Protein AF-A0A7J5LA62-F1 (afdb_monomer)

Radius of gyration: 23.38 Å; Cα contacts (8 Å, |Δi|>4): 353; chains: 1; bounding box: 48×74×52 Å

Mean predicted aligned error: 12.07 Å

InterPro domains:
  IPR004919 GmrSD restriction endonucleases, N-terminal domain [PF03235] (15-241)

pLDDT: mean 87.16, std 13.66, range [30.28, 98.69]

Foldseek 3Di:
DPPLPQDKDKDFLLRDLVAEQEAEEPVDDALQLLDDDPVSVVVNLVVLVVLVVLLPDDPVDGDAAEPEEWEWAKDFDADPVDPPHTPHIYTHTLDCVNVSLLLLLLLLLLCLLLVHDCVVVVSSVSYAYDPPCLRRVVSVVSSVDRDDLPDQPLVVSCPDPSNDPCLVVRRNSSSSSSSNRVSSVSCVVPNNSNCSRPPPRNSYIYIYRHCVSSVHDCVVSVVVVCVVDDQDPQSVVVVVVLVVDDPPDPVSVVVVCCVPPVVLVVQQVVADPVSGSSVVVVVVVVVVVVVVD

Solvent-accessible surface area (backbone atoms only — not comparable to full-atom values): 16863 Å² total; per-residue (Å²): 134,80,79,82,70,75,71,61,46,83,30,36,72,61,62,40,30,67,65,29,34,37,3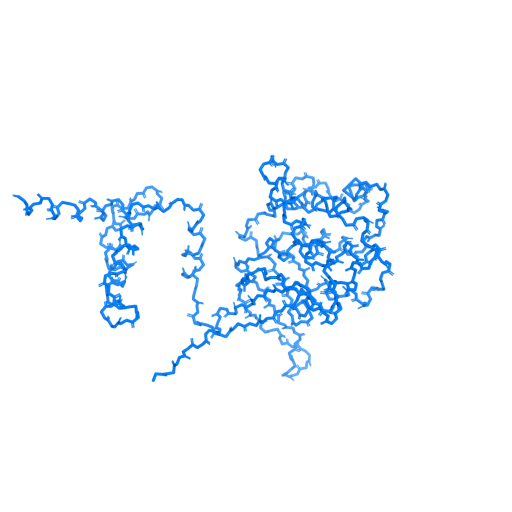2,44,52,66,94,55,78,64,45,58,68,22,40,84,51,71,68,36,44,54,52,40,53,52,51,56,48,52,53,51,56,37,53,69,43,54,91,92,72,61,64,61,45,72,69,52,63,31,34,23,47,73,44,85,42,63,42,93,85,44,89,94,37,79,68,49,34,39,30,40,49,79,42,46,59,66,59,53,50,52,48,49,54,51,51,51,50,25,35,63,76,63,67,54,57,68,80,83,54,47,48,58,74,29,55,47,41,45,87,40,67,65,57,28,51,47,52,56,52,52,72,72,56,83,80,64,87,90,55,62,46,41,60,58,51,65,72,35,94,81,53,56,78,71,51,81,73,34,62,35,51,52,10,50,34,47,39,52,37,52,47,46,73,73,44,69,87,50,80,63,45,42,56,44,73,69,42,90,64,68,26,49,34,33,33,40,35,48,26,78,87,58,75,52,57,72,65,57,58,54,65,58,64,51,67,82,49,82,77,49,75,43,57,52,50,50,56,61,54,57,71,75,50,63,84,88,34,75,66,42,53,53,53,49,45,38,62,72,43,59,50,39,59,71,37,50,91,68,34,48,97,86,70,45,34,49,69,57,51,48,51,52,54,48,51,63,58,66,74,72,118

Secondary structure (DSSP, 8-state):
--------EEE-HHHHHHH-EEEE-TTSPP--TT--SHHHHHHHHHHHHHHHHHHTS-TTS---EEEEEEEEEEEEEEPSSSTT-EEEEEEEEEE-HHHHHHHHHHHHHHHHHTT--HHHHGGGGGEEESS-HHHHHHHHHHHH----SSS-HHHHHHTSTT--GGGGG-HHHHHHHHHHHHHHHHHTT-TTHHHHHHSSS--EEEEEEETGGGT--HHHHHHHHGGGSPPPHHHHHHHHHHTTS-TT-HHHHHHHHIIIIIHHHHHGGG--TTS--HHHHHHHHHHHHHTT-

Organism: Bacteroides stercoris (NCBI:txid46506)

Sequence (293 aa):
METNNKQYEKHTFKSFLCKYHVVIPMVQRDYAQGRTSIEVNRVRNRFLTAIKNYLLQPDSNYEVMKMDFVYGETENIWSKTETNKLEKIIVTPLDGQQRLTTLFLLHWYAAKKSLIHKEDYAFLEHFTYDIRPSSRDFCVHLLAFAPSFSSSIKEQIIDQYWFMGDWHNDPTILSMLTMLDSINDKFSDVNNLWNLLTGTNERIVFFFLPLAENGLSDELYIKMNSRGKKLTPFEHFKAEFEDLYERDSEESMTINHKFDVEWADIFFSYRDNDNLTDKEFMRYFFYLNSATL

Nearest PDB structures (foldseek):
  6jiv-assembly1_C  TM=4.951E-01  e=2.540E-05  Streptomyces yokosukanensis
  6jiv-assembly1_B  TM=4.615E-01  e=2.676E-05  Streptomyces yokosukanensis
  7drs-assembly1_C  TM=4.490E-01  e=5.253E-05  Streptomyces yokosukanensis
  7drr-assembly1_C  TM=4.278E-01  e=1.825E-04  Streptomyces yokosukanensis

Structure (mmCIF, N/CA/C/O backbone):
data_AF-A0A7J5LA62-F1
#
_entry.id   AF-A0A7J5LA62-F1
#
loop_
_atom_site.group_PDB
_atom_site.id
_atom_site.type_symbol
_atom_site.label_atom_id
_atom_site.label_alt_id
_atom_site.label_comp_id
_atom_site.label_asym_id
_atom_site.label_entity_id
_atom_site.label_seq_id
_atom_site.pdbx_PDB_ins_code
_atom_site.Cartn_x
_atom_site.Cartn_y
_atom_site.Cartn_z
_atom_site.occupancy
_atom_site.B_iso_or_equiv
_atom_site.auth_seq_id
_atom_site.auth_comp_id
_atom_site.auth_asym_id
_atom_site.auth_atom_id
_atom_site.pdbx_PDB_model_num
ATOM 1 N N . MET A 1 1 ? -23.995 13.117 27.712 1.00 33.22 1 MET A N 1
ATOM 2 C CA . MET A 1 1 ? -22.883 13.372 26.778 1.00 33.22 1 MET A CA 1
ATOM 3 C C . MET A 1 1 ? -22.153 12.057 26.583 1.00 33.22 1 MET A C 1
ATOM 5 O O . MET A 1 1 ? -21.252 11.745 27.348 1.00 33.22 1 MET A O 1
ATOM 9 N N . GLU A 1 2 ? -22.613 11.236 25.642 1.00 30.28 2 GLU A N 1
ATOM 10 C CA . GLU A 1 2 ? -21.800 10.123 25.152 1.00 30.28 2 GLU A CA 1
ATOM 11 C C . GLU A 1 2 ? -20.782 10.737 24.196 1.00 30.28 2 GLU A C 1
ATOM 13 O O . GLU A 1 2 ? -21.138 11.296 23.162 1.00 30.28 2 GLU A O 1
ATOM 18 N N . THR A 1 3 ? -19.512 10.727 24.585 1.00 31.53 3 THR A N 1
ATOM 19 C CA . THR A 1 3 ? -18.411 10.995 23.666 1.00 31.53 3 THR A CA 1
ATOM 20 C C . THR A 1 3 ? -18.487 9.956 22.555 1.00 31.53 3 THR A C 1
ATOM 22 O O . THR A 1 3 ? -18.165 8.792 22.796 1.00 31.53 3 THR A O 1
ATOM 25 N N . ASN A 1 4 ? -18.920 10.364 21.358 1.00 40.06 4 ASN A N 1
ATOM 26 C CA . ASN A 1 4 ? -18.775 9.589 20.127 1.00 40.06 4 ASN A CA 1
ATOM 27 C C . ASN A 1 4 ? -17.273 9.417 19.852 1.00 40.06 4 ASN A C 1
ATOM 29 O O . ASN A 1 4 ? -16.658 10.171 19.097 1.00 40.06 4 ASN A O 1
ATOM 33 N N . ASN A 1 5 ? -16.649 8.456 20.532 1.00 49.47 5 ASN A N 1
ATOM 34 C CA . ASN A 1 5 ? -15.302 8.015 20.219 1.00 49.47 5 ASN A CA 1
ATOM 35 C C . ASN A 1 5 ? -15.360 7.443 18.807 1.00 49.47 5 ASN A C 1
ATOM 37 O O . ASN A 1 5 ? -15.904 6.359 18.614 1.00 49.47 5 ASN A O 1
ATOM 41 N N . LYS A 1 6 ? -14.814 8.176 17.828 1.00 55.38 6 LYS A N 1
ATOM 42 C CA . LYS A 1 6 ? -14.618 7.653 16.474 1.00 55.38 6 LYS A CA 1
ATOM 43 C C . LYS A 1 6 ? -13.970 6.278 16.579 1.00 55.38 6 LYS A C 1
ATOM 45 O O . LYS A 1 6 ? -12.868 6.155 17.122 1.00 55.38 6 LYS A O 1
ATOM 50 N N . GLN A 1 7 ? -14.670 5.258 16.106 1.00 75.38 7 GLN A N 1
ATOM 51 C CA . GLN A 1 7 ? -14.208 3.886 16.185 1.00 75.38 7 GLN A CA 1
ATOM 52 C C . GLN A 1 7 ? -13.229 3.678 15.030 1.00 75.38 7 GLN A C 1
ATOM 54 O O . GLN A 1 7 ? -13.614 3.668 13.861 1.00 75.38 7 GLN A O 1
ATOM 59 N N . TYR A 1 8 ? -11.940 3.618 15.362 1.00 85.00 8 TYR A N 1
ATOM 60 C CA . TYR A 1 8 ? -10.874 3.302 14.420 1.00 85.00 8 TYR A CA 1
ATOM 61 C C . TYR A 1 8 ? -10.201 1.990 14.810 1.00 85.00 8 TYR A C 1
ATOM 63 O O . TYR A 1 8 ? -10.051 1.665 15.989 1.00 85.00 8 TYR A O 1
ATOM 71 N N . GLU A 1 9 ? -9.752 1.248 13.806 1.00 92.94 9 GLU A N 1
ATOM 72 C CA . GLU A 1 9 ? -9.103 -0.044 13.980 1.00 92.94 9 GLU A CA 1
ATOM 73 C C . GLU A 1 9 ? -7.609 0.075 13.675 1.00 92.94 9 GLU A C 1
ATOM 75 O O . GLU A 1 9 ? -7.205 0.502 12.594 1.00 92.94 9 GLU A O 1
ATOM 80 N N . LYS A 1 10 ? -6.754 -0.296 14.632 1.00 95.31 10 LYS A N 1
ATOM 81 C CA . LYS A 1 10 ? -5.304 -0.350 14.414 1.00 95.31 10 LYS A CA 1
ATOM 82 C C . LYS A 1 10 ? -4.950 -1.629 13.653 1.00 95.31 10 LYS A C 1
ATOM 84 O O . LYS A 1 10 ? -5.263 -2.721 14.119 1.00 95.31 10 LYS A O 1
ATOM 89 N N . HIS A 1 11 ? -4.222 -1.499 12.547 1.00 97.44 11 HIS A N 1
ATOM 90 C CA . HIS A 1 11 ? -3.820 -2.631 11.719 1.00 97.44 11 HIS A CA 1
ATOM 91 C C . HIS A 1 11 ? -2.353 -2.585 11.291 1.00 97.44 11 HIS A C 1
ATOM 93 O O . HIS A 1 11 ? -1.814 -1.524 10.978 1.00 97.44 11 HIS A O 1
ATOM 99 N N . THR A 1 12 ? -1.733 -3.764 11.200 1.00 98.06 12 THR A N 1
ATOM 100 C CA . THR A 1 12 ? -0.609 -3.994 10.284 1.00 98.06 12 THR A CA 1
ATOM 101 C C . THR A 1 12 ? -1.167 -4.276 8.892 1.00 98.06 12 THR A C 1
ATOM 103 O O . THR A 1 12 ? -2.338 -4.617 8.735 1.00 98.06 12 THR A O 1
ATOM 106 N N . PHE A 1 13 ? -0.333 -4.198 7.857 1.00 98.12 13 PHE A N 1
ATOM 107 C CA . PHE A 1 13 ? -0.790 -4.523 6.505 1.00 98.12 13 PHE A CA 1
ATOM 108 C C . PHE A 1 13 ? -1.313 -5.964 6.390 1.00 98.12 13 PHE A C 1
ATOM 110 O O . PHE A 1 13 ? -2.378 -6.187 5.818 1.00 98.12 13 PHE A O 1
ATOM 117 N N . LYS A 1 14 ? -0.614 -6.928 7.008 1.00 98.06 14 LYS A N 1
ATOM 118 C CA . LYS A 1 14 ? -1.062 -8.324 7.071 1.00 98.06 14 LYS A CA 1
ATOM 119 C C . LYS A 1 14 ? -2.402 -8.452 7.790 1.00 98.06 14 LYS A C 1
ATOM 121 O O . LYS A 1 14 ? -3.314 -9.050 7.234 1.00 98.06 14 LYS A O 1
ATOM 126 N N . SER A 1 15 ? -2.549 -7.893 8.998 1.00 97.81 15 SER A N 1
ATOM 127 C CA . SER A 1 15 ? -3.808 -8.040 9.743 1.00 97.81 15 SER A CA 1
ATOM 128 C C . SER A 1 15 ? -4.980 -7.366 9.030 1.00 97.81 15 SER A C 1
ATOM 130 O O . SER A 1 15 ? -6.094 -7.881 9.082 1.00 97.81 15 SER A O 1
ATOM 132 N N . PHE A 1 16 ? -4.725 -6.264 8.318 1.00 97.94 16 PHE A N 1
ATOM 133 C CA . PHE A 1 16 ? -5.725 -5.597 7.493 1.00 97.94 16 PHE A CA 1
ATOM 134 C C . PHE A 1 16 ? -6.200 -6.484 6.345 1.00 97.94 16 PHE A C 1
ATOM 136 O O . PHE A 1 16 ? -7.394 -6.724 6.228 1.00 97.94 16 PHE A O 1
ATOM 143 N N . LEU A 1 17 ? -5.280 -7.030 5.544 1.00 98.19 17 LEU A N 1
ATOM 144 C CA . LEU A 1 17 ? -5.642 -7.881 4.409 1.00 98.19 17 LEU A CA 1
ATOM 145 C C . LEU A 1 17 ? -6.163 -9.260 4.827 1.00 98.19 17 LEU A C 1
ATOM 147 O O . LEU A 1 17 ? -6.940 -9.864 4.102 1.00 98.19 17 LEU A O 1
ATOM 151 N N . CYS A 1 18 ? -5.802 -9.772 6.005 1.00 97.00 18 CYS A N 1
ATOM 152 C CA . CYS A 1 18 ? -6.442 -10.974 6.545 1.00 97.00 18 CYS A CA 1
ATOM 153 C C . CYS A 1 18 ? -7.920 -10.739 6.900 1.00 97.00 18 CYS A C 1
ATOM 155 O O . CYS A 1 18 ? -8.703 -11.683 6.844 1.00 97.00 18 CYS A O 1
ATOM 157 N N . LYS A 1 19 ? -8.300 -9.508 7.270 1.00 97.06 19 LYS A N 1
ATOM 158 C CA . LYS A 1 19 ? -9.681 -9.145 7.627 1.00 97.06 19 LYS A CA 1
ATOM 159 C C . LYS A 1 19 ? -10.490 -8.646 6.425 1.00 97.06 19 LYS A C 1
ATOM 161 O O . LYS A 1 19 ? -11.668 -8.974 6.305 1.00 97.06 19 LYS A O 1
ATOM 166 N N . TYR A 1 20 ? -9.869 -7.868 5.546 1.00 97.44 20 TYR A N 1
ATOM 167 C CA . TYR A 1 20 ? -10.537 -7.101 4.501 1.00 97.44 20 TYR A CA 1
ATOM 168 C C . TYR A 1 20 ? -9.989 -7.403 3.110 1.00 97.44 20 TYR A C 1
ATOM 170 O O . TYR A 1 20 ? -8.790 -7.587 2.918 1.00 97.44 20 TYR A O 1
ATOM 178 N N . HIS A 1 21 ? -10.880 -7.366 2.124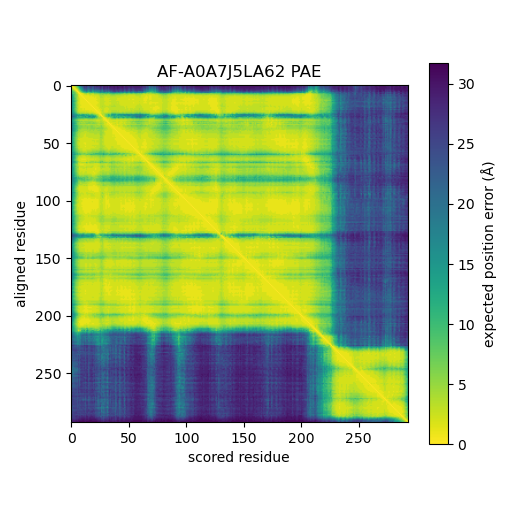 1.00 97.00 21 HIS A N 1
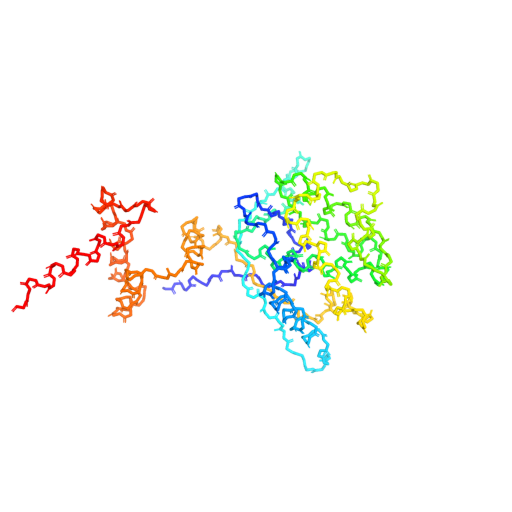ATOM 179 C CA . HIS A 1 21 ? -10.534 -7.340 0.710 1.00 97.00 21 HIS A CA 1
ATOM 180 C C . HIS A 1 21 ? -10.499 -5.893 0.232 1.00 97.00 21 HIS A C 1
ATOM 182 O O . HIS A 1 21 ? -11.534 -5.249 0.090 1.00 97.00 21 HIS A O 1
ATOM 188 N N . VAL A 1 22 ? -9.302 -5.372 0.005 1.00 96.12 22 VAL A N 1
ATOM 189 C CA . VAL A 1 22 ? -9.069 -3.985 -0.382 1.00 96.12 22 VAL A CA 1
ATOM 190 C C . VAL A 1 22 ? -9.154 -3.842 -1.893 1.00 96.12 22 VAL A C 1
ATOM 192 O O . VAL A 1 22 ? -8.400 -4.477 -2.631 1.00 96.12 22 VAL A O 1
ATOM 195 N N . VAL A 1 23 ? -10.028 -2.946 -2.339 1.00 92.00 23 VAL A N 1
ATOM 196 C CA . VAL A 1 23 ? -10.260 -2.637 -3.748 1.00 92.00 23 VAL A CA 1
ATOM 197 C C . VAL A 1 23 ? -9.995 -1.147 -3.971 1.00 92.00 23 VAL A C 1
ATOM 199 O O . VAL A 1 23 ? -10.749 -0.299 -3.504 1.00 92.00 23 VAL A O 1
ATOM 202 N N . ILE A 1 24 ? -8.902 -0.802 -4.659 1.00 88.81 24 ILE A N 1
ATOM 203 C CA . ILE A 1 24 ? -8.578 0.600 -4.974 1.00 88.81 24 ILE A CA 1
ATOM 204 C C . ILE A 1 24 ? -9.495 1.092 -6.114 1.00 88.81 24 ILE A C 1
ATOM 206 O O . ILE A 1 24 ? -9.417 0.535 -7.217 1.00 88.81 24 ILE A O 1
ATOM 210 N N . PRO A 1 25 ? -10.353 2.114 -5.895 1.00 80.88 25 PRO A N 1
ATOM 211 C CA . PRO A 1 25 ? -11.366 2.513 -6.873 1.00 80.88 25 PRO A CA 1
ATOM 212 C C . PRO A 1 25 ? -10.794 3.347 -8.032 1.00 80.88 25 PRO A C 1
ATOM 214 O O . PRO A 1 25 ? -9.769 4.014 -7.905 1.00 80.88 25 PRO A O 1
ATOM 217 N N . MET A 1 26 ? -11.489 3.353 -9.177 1.00 66.12 26 MET A N 1
ATOM 218 C CA . MET A 1 26 ? -11.028 4.003 -10.419 1.00 66.12 26 MET A CA 1
ATOM 219 C C . MET A 1 26 ? -10.940 5.536 -10.340 1.00 66.12 26 MET A C 1
ATOM 221 O O . MET A 1 26 ? -10.044 6.115 -10.953 1.00 66.12 26 MET A O 1
ATOM 225 N N . VAL A 1 27 ? -11.854 6.186 -9.604 1.00 59.00 27 VAL A N 1
ATOM 226 C CA . VAL A 1 27 ? -11.932 7.661 -9.452 1.00 59.00 27 VAL A CA 1
ATOM 227 C C . VAL A 1 27 ? -10.655 8.241 -8.827 1.00 59.00 27 VAL A C 1
ATOM 229 O O . VAL A 1 27 ? -10.387 9.441 -8.899 1.00 59.00 27 VAL A O 1
ATOM 232 N N . GLN A 1 28 ? -9.833 7.385 -8.234 1.00 63.34 28 GLN A N 1
ATOM 233 C CA . GLN A 1 28 ? -8.627 7.785 -7.550 1.00 63.34 28 GLN A CA 1
ATOM 234 C C . GLN A 1 28 ? -7.447 8.028 -8.488 1.00 63.34 28 GLN A C 1
ATOM 236 O O . GLN A 1 28 ? -7.323 7.471 -9.583 1.00 63.34 28 GLN A O 1
ATOM 241 N N . ARG A 1 29 ? -6.541 8.892 -8.022 1.00 68.12 29 ARG A N 1
ATOM 242 C CA . ARG A 1 29 ? -5.332 9.267 -8.761 1.00 68.12 29 ARG A CA 1
ATOM 243 C C . ARG A 1 29 ? -4.404 8.068 -8.924 1.00 68.12 29 ARG A C 1
ATOM 245 O O . ARG A 1 29 ? -4.290 7.235 -8.028 1.00 68.12 29 ARG A O 1
ATOM 252 N N . ASP A 1 30 ? -3.666 8.070 -10.033 1.00 82.62 30 ASP A N 1
ATOM 253 C CA . ASP A 1 30 ? -2.613 7.089 -10.297 1.00 82.62 30 ASP A CA 1
ATOM 254 C C . ASP A 1 30 ? -1.649 6.953 -9.114 1.00 82.62 30 ASP A C 1
ATOM 256 O O . ASP A 1 30 ? -1.433 7.901 -8.345 1.00 82.62 30 ASP A O 1
ATOM 260 N N . TYR A 1 31 ? -1.000 5.796 -8.997 1.00 90.25 31 TYR A N 1
ATOM 261 C CA . TY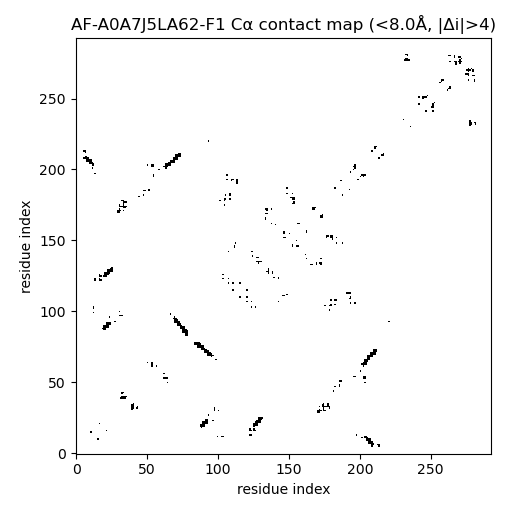R A 1 31 ? 0.059 5.608 -8.011 1.00 90.25 31 TYR A CA 1
ATOM 262 C C . TYR A 1 31 ? 1.212 6.594 -8.267 1.00 90.25 31 TYR A C 1
ATOM 264 O O . TYR A 1 31 ? 1.978 6.459 -9.210 1.00 90.25 31 TYR A O 1
ATOM 272 N N . ALA A 1 32 ? 1.323 7.640 -7.449 1.00 87.19 32 ALA A N 1
ATOM 273 C CA . ALA A 1 32 ? 2.186 8.788 -7.695 1.00 87.19 32 ALA A CA 1
ATOM 274 C C . ALA A 1 32 ? 3.555 8.666 -7.019 1.00 87.19 32 ALA A C 1
ATOM 276 O O . ALA A 1 32 ? 4.509 9.294 -7.475 1.00 87.19 32 ALA A O 1
ATOM 277 N N . GLN A 1 33 ? 3.683 7.857 -5.960 1.00 87.31 33 GLN A N 1
ATOM 278 C CA . GLN A 1 33 ? 4.946 7.694 -5.218 1.00 87.31 33 GLN A CA 1
ATOM 279 C C . GLN A 1 33 ? 6.043 6.992 -6.039 1.00 87.31 33 GLN A C 1
ATOM 281 O O . GLN A 1 33 ? 7.232 7.103 -5.728 1.00 87.31 33 GLN A O 1
ATOM 286 N N . GLY A 1 34 ? 5.662 6.308 -7.116 1.00 87.94 34 GLY A N 1
ATOM 287 C CA . GLY A 1 34 ? 6.588 5.690 -8.059 1.00 87.94 34 GLY A CA 1
ATOM 288 C C . GLY A 1 34 ? 7.008 6.570 -9.239 1.00 87.94 34 GLY A C 1
ATOM 289 O O . GLY A 1 34 ? 7.846 6.141 -10.023 1.00 87.94 34 GLY A O 1
ATOM 290 N N . ARG A 1 35 ? 6.498 7.802 -9.377 1.00 91.19 35 ARG A N 1
ATOM 291 C CA . ARG A 1 35 ? 6.883 8.687 -10.493 1.00 91.19 35 ARG A CA 1
ATOM 292 C C . ARG A 1 35 ? 8.386 9.008 -10.475 1.00 91.19 35 ARG A C 1
ATOM 294 O O . ARG A 1 35 ? 9.062 8.933 -9.443 1.00 91.19 35 ARG A O 1
ATOM 301 N N . THR A 1 36 ? 8.914 9.387 -11.636 1.00 88.75 36 THR A N 1
ATOM 302 C CA . THR A 1 36 ? 10.354 9.600 -11.869 1.00 88.75 36 THR A CA 1
ATOM 303 C C . THR A 1 36 ? 10.809 11.051 -11.720 1.00 88.75 36 THR A C 1
ATOM 305 O O . THR A 1 36 ? 12.003 11.321 -11.840 1.00 88.75 36 THR A O 1
ATOM 308 N N . SER A 1 37 ? 9.903 11.992 -11.425 1.00 90.56 37 SER A N 1
ATOM 309 C CA . SER A 1 37 ? 10.291 13.383 -11.178 1.00 90.56 37 SER A CA 1
ATOM 310 C C . SER A 1 37 ? 11.236 13.490 -9.975 1.00 90.56 37 SER A C 1
ATOM 312 O O . SER A 1 37 ? 11.156 12.711 -9.021 1.00 90.56 37 SER A O 1
ATOM 314 N N . ILE A 1 38 ? 12.139 14.474 -10.014 1.00 88.56 38 ILE A N 1
ATOM 315 C CA . ILE A 1 38 ? 13.188 14.663 -8.998 1.00 88.56 38 ILE A CA 1
ATOM 316 C C . ILE A 1 38 ? 12.580 14.783 -7.592 1.00 88.56 38 ILE A C 1
ATOM 318 O O . ILE A 1 38 ? 13.059 14.157 -6.646 1.00 88.56 38 ILE A O 1
ATOM 322 N N . GLU A 1 39 ? 11.500 15.550 -7.453 1.00 88.88 39 GLU A N 1
ATOM 323 C CA . GLU A 1 39 ? 10.805 15.742 -6.178 1.00 88.88 39 GLU A CA 1
ATOM 324 C C . GLU A 1 39 ? 10.217 14.434 -5.640 1.00 88.88 39 GLU A C 1
ATOM 326 O O . GLU A 1 39 ? 10.433 14.091 -4.476 1.00 88.88 39 GLU A O 1
ATOM 331 N N . VAL A 1 40 ? 9.541 13.658 -6.494 1.00 88.81 40 VAL A N 1
ATOM 332 C CA . VAL A 1 40 ? 8.949 12.375 -6.095 1.00 88.81 40 VAL A CA 1
ATOM 333 C C . VAL A 1 40 ? 10.031 11.367 -5.725 1.00 88.81 40 VAL A C 1
ATOM 335 O O . VAL A 1 40 ? 9.884 10.668 -4.726 1.00 88.81 40 VAL A O 1
ATOM 338 N N . ASN A 1 41 ? 11.144 11.322 -6.460 1.00 91.50 41 ASN A N 1
ATOM 339 C CA . ASN A 1 41 ? 12.278 10.459 -6.135 1.00 91.50 41 ASN A CA 1
ATOM 340 C C . ASN A 1 41 ? 12.818 10.757 -4.721 1.0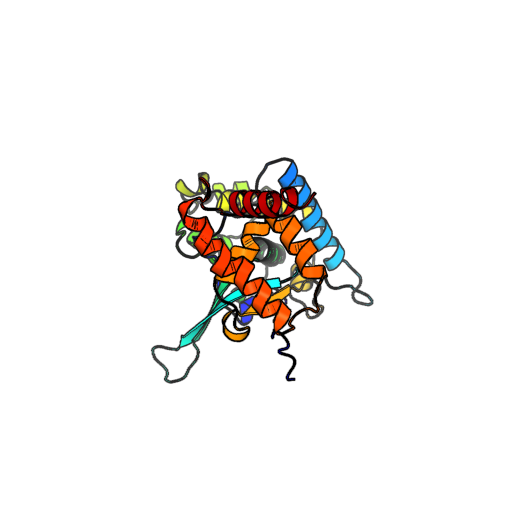0 91.50 41 ASN A C 1
ATOM 342 O O . ASN A 1 41 ? 12.972 9.845 -3.905 1.00 91.50 41 ASN A O 1
ATOM 346 N N . ARG A 1 42 ? 12.999 12.041 -4.372 1.00 89.56 42 ARG A N 1
ATOM 347 C CA . ARG A 1 42 ? 13.410 12.450 -3.014 1.00 89.56 42 ARG A CA 1
ATOM 348 C C . ARG A 1 42 ? 12.398 12.011 -1.954 1.00 89.56 42 ARG A C 1
ATOM 350 O O . ARG A 1 42 ? 12.802 11.496 -0.910 1.00 89.56 42 ARG A O 1
ATOM 357 N N . VAL A 1 43 ? 11.100 12.180 -2.216 1.00 89.50 43 VAL A N 1
ATOM 358 C CA . VAL A 1 43 ? 10.026 11.762 -1.298 1.00 89.50 43 VAL A CA 1
ATOM 359 C C . VAL A 1 43 ? 10.013 10.243 -1.110 1.00 89.50 43 VAL A C 1
ATOM 361 O O . VAL A 1 43 ? 9.994 9.786 0.033 1.00 89.50 43 VAL A O 1
ATOM 364 N N . ARG A 1 44 ? 10.094 9.466 -2.197 1.00 94.62 44 ARG A N 1
ATOM 365 C CA . ARG A 1 44 ? 10.177 7.998 -2.174 1.00 94.62 44 ARG A CA 1
ATOM 366 C C . ARG A 1 44 ? 11.373 7.525 -1.359 1.00 94.62 44 ARG A C 1
ATOM 368 O O . ARG A 1 44 ? 11.206 6.736 -0.434 1.00 94.62 44 ARG A O 1
ATOM 375 N N . ASN A 1 45 ? 12.563 8.054 -1.636 1.00 93.88 45 ASN A N 1
ATOM 376 C CA . ASN A 1 45 ? 13.776 7.668 -0.919 1.00 93.88 45 ASN A CA 1
ATOM 377 C C . ASN A 1 45 ? 13.694 7.983 0.572 1.00 93.88 45 ASN A C 1
ATOM 379 O O . ASN A 1 45 ? 14.088 7.152 1.394 1.00 93.88 45 ASN A O 1
ATOM 383 N N . ARG A 1 46 ? 13.156 9.152 0.940 1.00 94.31 46 ARG A N 1
ATOM 384 C CA . ARG A 1 46 ? 12.933 9.509 2.345 1.00 94.31 46 ARG A CA 1
ATOM 385 C C . ARG A 1 46 ? 11.947 8.550 3.009 1.00 94.31 46 ARG A C 1
ATOM 387 O O . ARG A 1 46 ? 12.216 8.090 4.113 1.00 94.31 46 ARG A O 1
ATOM 394 N N . PHE A 1 47 ? 10.848 8.221 2.333 1.00 93.88 47 PHE A N 1
ATOM 395 C CA . PHE A 1 47 ? 9.828 7.316 2.858 1.00 93.88 47 PHE A CA 1
ATOM 396 C C . PHE A 1 47 ? 10.362 5.894 3.068 1.00 93.88 47 PHE A C 1
ATOM 398 O O . PHE A 1 47 ? 10.253 5.365 4.171 1.00 93.88 47 PHE A O 1
ATOM 405 N N . LEU A 1 48 ? 11.026 5.306 2.067 1.00 97.88 48 LEU A N 1
ATOM 406 C CA . LEU A 1 48 ? 11.617 3.969 2.193 1.00 97.88 48 LEU A CA 1
ATOM 407 C C . LEU A 1 48 ? 12.745 3.930 3.239 1.00 97.88 48 LEU A C 1
ATOM 409 O O . LEU A 1 48 ? 12.896 2.939 3.947 1.00 97.88 48 LEU A O 1
ATOM 413 N N . THR A 1 49 ? 13.517 5.016 3.377 1.00 97.75 49 THR A N 1
ATOM 414 C CA . THR A 1 49 ? 14.527 5.138 4.445 1.00 97.75 49 THR A CA 1
ATOM 415 C C . THR A 1 49 ? 13.875 5.166 5.824 1.00 97.75 49 THR A C 1
ATOM 417 O O . THR A 1 49 ? 14.335 4.464 6.716 1.00 97.75 49 THR A O 1
ATOM 420 N N . ALA A 1 50 ? 12.788 5.924 5.996 1.00 96.50 50 ALA A N 1
ATOM 421 C CA . ALA A 1 50 ? 12.040 5.940 7.249 1.00 96.50 50 ALA A CA 1
ATOM 422 C C . ALA A 1 50 ? 11.522 4.537 7.596 1.00 96.50 50 ALA A C 1
ATOM 424 O O . ALA A 1 50 ? 11.808 4.049 8.684 1.00 96.50 50 ALA A O 1
ATOM 425 N N . ILE A 1 51 ? 10.869 3.853 6.647 1.00 97.56 51 ILE A N 1
ATOM 426 C CA . ILE A 1 51 ? 10.408 2.466 6.817 1.00 97.56 51 ILE A CA 1
ATOM 427 C C . ILE A 1 51 ? 11.556 1.569 7.286 1.00 97.56 51 ILE A C 1
ATOM 429 O O . ILE A 1 51 ? 11.441 0.913 8.319 1.00 97.56 51 ILE A O 1
ATOM 433 N N . LYS A 1 52 ? 12.683 1.568 6.565 1.00 98.25 52 LYS A N 1
ATOM 434 C CA . LYS A 1 52 ? 13.844 0.741 6.909 1.00 98.25 52 LYS A CA 1
ATOM 435 C C . LYS A 1 52 ? 14.355 1.029 8.321 1.00 98.25 52 LYS A C 1
ATOM 437 O O . LYS A 1 52 ? 14.621 0.091 9.065 1.00 98.25 52 LYS A O 1
ATOM 442 N N . ASN A 1 53 ? 14.436 2.300 8.707 1.00 97.25 53 ASN A N 1
ATOM 443 C CA . ASN A 1 53 ? 14.904 2.689 10.034 1.00 97.25 53 ASN A CA 1
ATOM 444 C C . ASN A 1 53 ? 13.999 2.155 11.151 1.00 97.25 53 ASN A C 1
ATOM 446 O O . ASN A 1 53 ? 14.530 1.685 12.148 1.00 97.25 53 ASN A O 1
ATOM 450 N N . TYR A 1 54 ? 12.670 2.183 10.989 1.00 97.31 54 TYR A N 1
ATOM 451 C CA . TYR A 1 54 ? 11.734 1.606 11.968 1.00 97.31 54 TYR A CA 1
ATOM 452 C C . TYR A 1 54 ? 11.794 0.073 12.012 1.00 97.31 54 TYR A C 1
ATOM 454 O O . TYR A 1 54 ? 11.762 -0.523 13.090 1.00 97.31 54 TYR A O 1
ATOM 462 N N . LEU A 1 55 ? 11.926 -0.575 10.849 1.00 96.94 55 LEU A N 1
ATOM 463 C CA . LEU A 1 55 ? 12.028 -2.034 10.767 1.00 96.94 55 LEU A CA 1
ATOM 464 C C . LEU A 1 55 ? 13.298 -2.574 11.438 1.00 96.94 55 LEU A C 1
ATOM 466 O O . LEU A 1 55 ? 13.252 -3.637 12.045 1.00 96.94 55 LEU A O 1
ATOM 470 N N . LEU A 1 56 ? 14.423 -1.858 11.347 1.00 95.75 56 LEU A N 1
ATOM 471 C CA . LEU A 1 56 ? 15.723 -2.329 11.843 1.00 95.75 56 LEU A CA 1
ATOM 472 C C . LEU A 1 56 ? 16.008 -1.997 13.317 1.00 95.75 56 LEU A C 1
ATOM 474 O O . LEU A 1 56 ? 17.092 -2.314 13.808 1.00 95.75 56 LEU A O 1
ATOM 478 N N . GLN A 1 57 ? 15.077 -1.369 14.041 1.00 95.31 57 GLN A N 1
ATOM 479 C CA . GLN A 1 57 ? 15.284 -1.086 15.466 1.00 95.31 57 GLN A CA 1
ATOM 480 C C . GLN A 1 57 ? 15.360 -2.393 16.284 1.00 95.31 57 GLN A C 1
ATOM 482 O O . GLN A 1 57 ? 14.667 -3.355 15.942 1.00 95.31 57 GLN A O 1
ATOM 487 N N . PRO A 1 58 ? 16.131 -2.453 17.384 1.00 93.50 58 PRO A N 1
ATOM 488 C CA . PRO A 1 58 ? 16.209 -3.642 18.236 1.00 93.50 58 PRO A CA 1
ATOM 489 C C . PRO A 1 58 ? 14.847 -4.051 18.815 1.00 93.50 58 PRO A C 1
ATOM 491 O O . PRO A 1 58 ? 14.071 -3.196 19.231 1.00 93.50 58 PRO A O 1
ATOM 494 N N . ASP A 1 59 ? 14.572 -5.356 18.908 1.00 90.75 59 ASP A N 1
ATOM 495 C CA . ASP A 1 59 ? 13.302 -5.872 19.457 1.00 90.75 59 ASP A CA 1
ATOM 496 C C . ASP A 1 59 ? 13.059 -5.479 20.925 1.00 90.75 59 ASP A C 1
ATOM 498 O O . ASP A 1 59 ? 11.914 -5.411 21.362 1.00 90.75 59 ASP A O 1
ATOM 502 N N . SER A 1 60 ? 14.119 -5.209 21.691 1.00 90.44 60 SER A N 1
ATOM 503 C CA . SER A 1 60 ? 14.024 -4.852 23.111 1.00 90.44 60 SER A CA 1
ATOM 504 C C . SER A 1 60 ? 13.479 -3.447 23.368 1.00 90.44 60 SER A C 1
ATOM 506 O O . SER A 1 60 ? 13.005 -3.183 24.470 1.00 90.44 60 SER A O 1
ATOM 508 N N . ASN A 1 61 ? 13.573 -2.540 22.392 1.00 88.75 61 ASN A N 1
ATOM 509 C CA . ASN A 1 61 ? 13.128 -1.156 22.525 1.00 88.75 61 ASN A CA 1
ATOM 510 C C . ASN A 1 61 ? 12.902 -0.542 21.138 1.00 88.75 61 ASN A C 1
ATOM 512 O O . ASN A 1 61 ? 13.764 0.174 20.622 1.00 88.75 61 ASN A O 1
ATOM 516 N N . TYR A 1 62 ? 11.764 -0.870 20.525 1.00 92.56 62 TYR A N 1
ATOM 517 C CA . TYR A 1 62 ? 11.370 -0.329 19.231 1.00 92.56 62 TYR A CA 1
ATOM 518 C C . TYR A 1 62 ? 10.180 0.620 19.344 1.00 92.56 62 TYR A C 1
ATOM 520 O O . TYR A 1 62 ? 9.248 0.417 20.120 1.00 92.56 62 TYR A O 1
ATOM 528 N N . GLU A 1 63 ? 10.200 1.635 18.498 1.00 94.50 63 GLU A N 1
ATOM 529 C CA . GLU A 1 63 ? 9.071 2.483 18.180 1.00 94.50 63 GLU A CA 1
ATOM 530 C C . GLU A 1 63 ? 8.303 1.916 16.984 1.00 94.50 63 GLU A C 1
ATOM 532 O O . GLU A 1 63 ? 8.846 1.238 16.107 1.00 94.50 63 GLU A O 1
ATOM 537 N N . VAL A 1 64 ? 7.011 2.228 16.935 1.00 95.12 64 VAL A N 1
ATOM 538 C CA . VAL A 1 64 ? 6.119 1.795 15.861 1.00 95.12 64 VAL A CA 1
ATOM 539 C C . VAL A 1 64 ? 5.918 2.937 14.875 1.00 95.12 64 VAL A C 1
ATOM 541 O O . VAL A 1 64 ? 5.452 4.015 15.254 1.00 95.12 64 VAL A O 1
ATOM 544 N N . MET A 1 65 ? 6.189 2.687 13.595 1.00 96.31 65 MET A N 1
ATOM 545 C CA . MET A 1 65 ? 5.858 3.626 12.530 1.00 96.31 65 MET A CA 1
ATOM 546 C C . MET A 1 65 ? 4.341 3.685 12.354 1.00 96.31 65 MET A C 1
ATOM 548 O O . MET A 1 65 ? 3.722 2.726 11.892 1.00 96.31 65 MET A O 1
ATOM 552 N N . LYS A 1 66 ? 3.744 4.830 12.685 1.00 94.44 66 LYS A N 1
ATOM 553 C CA . LYS A 1 66 ? 2.325 5.108 12.443 1.00 94.44 66 LYS A CA 1
ATOM 554 C C . LYS A 1 66 ? 2.173 5.747 11.062 1.00 94.44 66 LYS A C 1
ATOM 556 O O . LYS A 1 66 ? 2.614 6.870 10.853 1.00 94.44 66 LYS A O 1
ATOM 561 N N . MET A 1 67 ? 1.570 5.033 10.116 1.00 89.44 67 MET A N 1
ATOM 562 C CA . MET A 1 67 ? 1.311 5.487 8.741 1.00 89.44 67 MET A CA 1
ATOM 563 C C . MET A 1 67 ? -0.031 6.235 8.598 1.00 89.44 67 MET A C 1
ATOM 565 O O . MET A 1 67 ? -0.676 6.166 7.550 1.00 89.44 67 MET A O 1
ATOM 569 N N . ASP A 1 68 ? -0.425 6.960 9.648 1.00 86.88 68 ASP A N 1
ATOM 570 C CA . ASP A 1 68 ? -1.689 7.695 9.775 1.00 86.88 68 ASP A CA 1
ATOM 571 C C . ASP A 1 68 ? -2.937 6.844 9.471 1.00 86.88 68 ASP A C 1
ATOM 573 O O . ASP A 1 68 ? -2.954 5.629 9.697 1.00 86.88 68 ASP A O 1
ATOM 577 N N . PHE A 1 69 ? -4.016 7.499 9.042 1.00 87.25 69 PHE A N 1
ATOM 578 C CA . PHE A 1 69 ? -5.320 6.889 8.833 1.00 87.25 69 PHE A CA 1
ATOM 579 C C . PHE A 1 69 ? -5.505 6.363 7.405 1.00 87.25 69 PHE A C 1
ATOM 581 O O . PHE A 1 69 ? -4.947 6.895 6.445 1.00 87.25 69 PHE A O 1
ATOM 588 N N . VAL A 1 70 ? -6.325 5.329 7.265 1.00 90.94 70 VAL A N 1
ATOM 589 C CA . VAL A 1 70 ? -6.918 4.867 6.006 1.00 90.94 70 VAL A CA 1
ATOM 590 C C . VAL A 1 70 ? -8.423 5.027 6.160 1.00 90.94 70 VAL A C 1
ATOM 592 O O . VAL A 1 70 ? -8.993 4.525 7.123 1.00 90.94 70 VAL A O 1
ATOM 595 N N . TYR A 1 71 ? -9.057 5.721 5.223 1.00 87.75 71 TYR A N 1
ATOM 596 C CA . TYR A 1 71 ? -10.499 5.968 5.240 1.00 87.75 71 TYR A CA 1
ATOM 597 C C . TYR A 1 71 ? -11.126 5.192 4.100 1.00 87.75 71 TYR A C 1
ATOM 599 O O . TYR A 1 71 ? -10.578 5.202 2.997 1.00 87.75 71 TYR A O 1
ATOM 607 N N . GLY A 1 72 ? -12.253 4.537 4.338 1.00 88.62 72 GLY A N 1
ATOM 608 C CA . GLY A 1 72 ? -12.906 3.764 3.294 1.00 88.62 72 GLY A CA 1
ATOM 609 C C . GLY A 1 72 ? -14.320 3.348 3.646 1.00 88.62 72 GLY A C 1
ATOM 610 O O . GLY A 1 72 ? -14.705 3.295 4.817 1.00 88.62 72 GLY A O 1
ATOM 611 N N . GLU A 1 73 ? -15.072 3.034 2.604 1.00 88.81 73 GLU A N 1
ATOM 612 C CA . GLU A 1 73 ? -16.333 2.318 2.732 1.00 88.81 73 GLU A CA 1
ATOM 613 C C . GLU A 1 73 ? -16.069 0.838 2.981 1.00 88.81 73 GLU A C 1
ATOM 615 O O . GLU A 1 73 ? -15.042 0.294 2.566 1.00 88.81 73 GLU A O 1
ATOM 620 N N . THR A 1 74 ? -17.017 0.197 3.653 1.00 91.69 74 THR A N 1
ATOM 621 C CA . THR A 1 74 ? -17.002 -1.232 3.956 1.00 91.69 74 THR A CA 1
ATOM 622 C C . THR A 1 74 ? -18.281 -1.871 3.441 1.00 91.69 74 THR A C 1
ATOM 624 O O . THR A 1 74 ? -19.369 -1.382 3.746 1.00 91.69 74 THR A O 1
ATOM 627 N N . GLU A 1 75 ? -18.169 -2.992 2.737 1.00 91.25 75 GLU A N 1
ATOM 628 C CA . GLU A 1 75 ? -19.306 -3.752 2.220 1.00 91.25 75 GLU A CA 1
ATOM 629 C C . GLU A 1 75 ? -19.191 -5.224 2.634 1.00 91.25 75 GLU A C 1
ATOM 631 O O . GLU A 1 75 ? -18.198 -5.897 2.349 1.00 91.25 75 GLU A O 1
ATOM 636 N N . ASN A 1 76 ? -20.225 -5.743 3.298 1.00 93.75 76 ASN A N 1
ATOM 637 C CA . ASN A 1 76 ? -20.302 -7.151 3.679 1.00 93.75 76 ASN A CA 1
ATOM 638 C C . ASN A 1 76 ? -20.846 -7.989 2.518 1.00 93.75 76 ASN A C 1
ATOM 640 O O . ASN A 1 76 ? -22.007 -7.848 2.132 1.00 93.75 76 ASN A O 1
ATOM 644 N N . ILE A 1 77 ? -20.030 -8.912 2.012 1.00 93.81 77 ILE A N 1
ATOM 645 C CA . ILE A 1 77 ? -20.416 -9.868 0.976 1.00 93.81 77 ILE A CA 1
ATOM 646 C C . ILE A 1 77 ? -20.797 -11.183 1.645 1.00 93.81 77 ILE A C 1
ATOM 648 O O . ILE A 1 77 ? -19.973 -11.846 2.279 1.00 93.81 77 ILE A O 1
ATOM 652 N N . TRP A 1 78 ? -22.061 -11.560 1.499 1.00 92.56 78 TRP A N 1
ATOM 653 C CA . TRP A 1 78 ? -22.627 -12.773 2.079 1.00 92.56 78 TRP A CA 1
ATOM 654 C C . TRP A 1 78 ? -22.595 -13.927 1.077 1.00 92.56 78 TRP A C 1
ATOM 656 O O . TRP A 1 78 ? -22.786 -13.724 -0.124 1.00 92.56 78 TRP A O 1
ATOM 666 N N . SER A 1 79 ? -22.376 -15.140 1.582 1.00 92.50 79 SER A N 1
ATOM 667 C CA . SER A 1 79 ? -22.338 -16.356 0.774 1.00 92.50 79 SER A CA 1
ATOM 668 C C . SER A 1 79 ? -23.646 -16.547 0.008 1.00 92.50 79 SER A C 1
ATOM 670 O O . SER A 1 79 ? -24.739 -16.470 0.568 1.00 92.50 79 SER A O 1
ATOM 672 N N . LYS A 1 80 ? -23.529 -16.860 -1.286 1.00 91.75 80 LYS A N 1
ATOM 673 C CA . LYS A 1 80 ? -24.680 -17.200 -2.140 1.00 91.75 80 LYS A CA 1
ATOM 674 C C . LYS A 1 80 ? -25.218 -18.612 -1.894 1.00 91.75 80 LYS A C 1
ATOM 676 O O . LYS A 1 80 ? -26.321 -18.921 -2.334 1.00 91.75 80 LYS A O 1
ATOM 681 N N . THR A 1 81 ? -24.433 -19.475 -1.250 1.00 92.69 81 THR A N 1
ATOM 682 C CA . THR A 1 81 ? -24.734 -20.904 -1.074 1.00 92.69 81 THR A CA 1
ATOM 683 C C . THR A 1 81 ? -25.075 -21.273 0.366 1.00 92.69 81 THR A C 1
ATOM 685 O O . THR A 1 81 ? -25.811 -22.230 0.583 1.00 92.69 81 THR A O 1
ATOM 688 N N . GLU A 1 82 ? -24.562 -20.532 1.351 1.00 93.31 82 GLU A N 1
ATOM 689 C CA . GLU A 1 82 ? -24.779 -20.788 2.778 1.00 93.31 82 GLU A CA 1
ATOM 690 C C . GLU A 1 82 ? -25.496 -19.601 3.435 1.00 93.31 82 GLU A C 1
ATOM 692 O O . GLU A 1 82 ? -25.017 -18.468 3.414 1.00 93.31 82 GLU A O 1
ATOM 697 N N . THR A 1 83 ? -26.648 -19.854 4.059 1.00 90.69 83 THR A N 1
ATOM 698 C CA . THR A 1 83 ? -27.438 -18.819 4.744 1.00 90.69 83 THR A CA 1
ATOM 699 C C . THR A 1 83 ? -26.679 -18.218 5.928 1.00 90.69 83 THR A C 1
ATOM 701 O O . THR A 1 83 ? -26.161 -18.959 6.761 1.00 90.69 83 THR A O 1
ATOM 704 N N . ASN A 1 84 ? -26.676 -16.885 6.041 1.00 88.25 84 ASN A N 1
ATOM 705 C CA . ASN A 1 84 ? -26.035 -16.109 7.118 1.00 88.25 84 ASN A CA 1
ATOM 706 C C . ASN A 1 84 ? -24.516 -16.302 7.263 1.00 88.25 84 ASN A C 1
ATOM 708 O O . ASN A 1 84 ? -23.947 -15.952 8.298 1.00 88.25 84 ASN A O 1
ATOM 712 N N . LYS A 1 85 ? -23.834 -16.819 6.237 1.00 94.00 85 LYS A N 1
ATOM 713 C CA . LYS A 1 85 ? -22.373 -16.896 6.229 1.00 94.00 85 LYS A CA 1
ATOM 714 C C . LYS A 1 85 ? -21.784 -15.664 5.552 1.00 94.00 85 LYS A C 1
ATOM 716 O O . LYS A 1 85 ? -22.006 -15.447 4.363 1.00 94.00 85 LYS A O 1
ATOM 721 N N . LEU A 1 86 ? -21.019 -14.876 6.302 1.00 92.44 86 LEU A N 1
ATOM 722 C CA . LEU A 1 86 ? -20.201 -13.805 5.738 1.00 92.44 86 LEU A CA 1
ATOM 723 C C . LEU A 1 86 ? -19.049 -14.434 4.940 1.00 92.44 86 LEU A C 1
ATOM 725 O O . LEU A 1 86 ? -18.304 -15.251 5.477 1.00 92.44 86 LEU A O 1
ATOM 729 N N . GLU A 1 87 ? -18.930 -14.086 3.661 1.00 93.50 87 GLU A N 1
ATOM 730 C CA . GLU A 1 87 ? -17.881 -14.599 2.772 1.00 93.50 87 GLU A CA 1
ATOM 731 C C . GLU A 1 87 ? -16.639 -13.709 2.829 1.00 93.50 87 GLU A C 1
ATOM 733 O O . GLU A 1 87 ? -15.525 -14.203 2.990 1.00 93.50 87 GLU A O 1
ATOM 738 N N . LYS A 1 88 ? -16.831 -12.390 2.732 1.00 94.56 88 LYS A N 1
ATOM 739 C CA . LYS A 1 88 ? -15.755 -11.398 2.832 1.00 94.56 88 LYS A CA 1
ATOM 740 C C . LYS A 1 88 ? -16.296 -10.005 3.127 1.00 94.56 88 LYS A C 1
ATOM 742 O O . LYS A 1 88 ? -17.470 -9.730 2.898 1.00 94.56 88 LYS A O 1
ATOM 747 N N . ILE A 1 89 ? -15.412 -9.121 3.576 1.00 95.81 89 ILE A N 1
ATOM 748 C CA . ILE A 1 89 ? -15.687 -7.691 3.736 1.00 95.81 89 ILE A CA 1
ATOM 749 C C . ILE A 1 89 ? -14.828 -6.938 2.724 1.00 95.81 89 ILE A C 1
ATOM 751 O O . ILE A 1 89 ? -13.601 -7.044 2.766 1.00 95.81 89 ILE A O 1
ATOM 755 N N . ILE A 1 90 ? -15.458 -6.215 1.806 1.00 94.94 90 ILE A N 1
ATOM 756 C CA . ILE A 1 90 ? -14.772 -5.356 0.843 1.00 94.94 90 ILE A CA 1
ATOM 757 C C . ILE A 1 90 ? -14.523 -4.002 1.497 1.00 94.94 90 ILE A C 1
ATOM 759 O O . ILE A 1 90 ? -15.424 -3.442 2.115 1.00 94.94 90 ILE A O 1
ATOM 763 N N . VAL A 1 91 ? -13.305 -3.484 1.361 1.00 94.50 91 VAL A N 1
ATOM 764 C CA . VAL A 1 91 ? -12.957 -2.106 1.701 1.00 94.50 91 VAL A CA 1
ATOM 765 C C . VAL A 1 91 ? -12.606 -1.371 0.424 1.00 94.50 91 VAL A C 1
ATOM 767 O O . VAL A 1 91 ? -11.684 -1.778 -0.286 1.00 94.50 91 VAL A O 1
ATOM 770 N N . THR A 1 92 ? -13.275 -0.249 0.194 1.00 91.75 92 THR A N 1
ATOM 771 C CA . THR A 1 92 ? -12.961 0.676 -0.895 1.00 91.75 92 THR A CA 1
ATOM 772 C C . THR A 1 92 ? -12.336 1.928 -0.286 1.00 91.75 92 THR A C 1
ATOM 774 O O . THR A 1 92 ? -13.060 2.748 0.282 1.00 91.75 92 THR A O 1
ATOM 777 N N . PRO A 1 93 ? -10.997 2.093 -0.317 1.00 90.06 93 PRO A N 1
ATOM 778 C CA . PRO A 1 93 ? -10.360 3.244 0.305 1.00 90.06 93 PRO A CA 1
ATOM 779 C C . PRO A 1 93 ? -10.677 4.540 -0.444 1.00 90.06 93 PRO A C 1
ATOM 781 O O . PRO A 1 93 ? -10.481 4.645 -1.655 1.00 90.06 93 PRO A O 1
ATOM 784 N N . LEU A 1 94 ? -11.088 5.554 0.310 1.00 85.12 94 LEU A N 1
ATOM 785 C CA . LEU A 1 94 ? -11.219 6.934 -0.143 1.00 85.12 94 LEU A CA 1
ATOM 786 C C . LEU A 1 94 ? -9.906 7.715 0.054 1.00 85.12 94 LEU A C 1
ATOM 788 O O . LEU A 1 94 ? -9.592 8.598 -0.742 1.00 85.12 94 LEU A O 1
ATOM 792 N N . ASP A 1 95 ? -9.107 7.361 1.066 1.00 86.06 95 ASP A N 1
ATOM 793 C CA . ASP A 1 95 ? -7.734 7.849 1.260 1.00 86.06 95 ASP A CA 1
ATOM 794 C C . ASP A 1 95 ? -6.807 6.722 1.756 1.00 86.06 95 ASP A C 1
ATOM 796 O O . ASP A 1 95 ? -7.248 5.718 2.311 1.00 86.06 95 ASP A O 1
ATOM 800 N N . GLY A 1 96 ? -5.496 6.883 1.553 1.00 89.31 96 GLY A N 1
ATOM 801 C CA . GLY A 1 96 ? -4.473 5.930 2.004 1.00 89.31 96 GLY A CA 1
ATOM 802 C C . GLY A 1 96 ? -4.023 4.915 0.954 1.00 89.31 96 GLY A C 1
ATOM 803 O O . GLY A 1 96 ? -3.048 4.197 1.167 1.00 89.31 96 GLY A O 1
ATOM 804 N N . GLN A 1 97 ? -4.626 4.928 -0.232 1.00 89.06 97 GLN A N 1
ATOM 805 C CA . GLN A 1 97 ? -4.285 4.062 -1.369 1.00 89.06 97 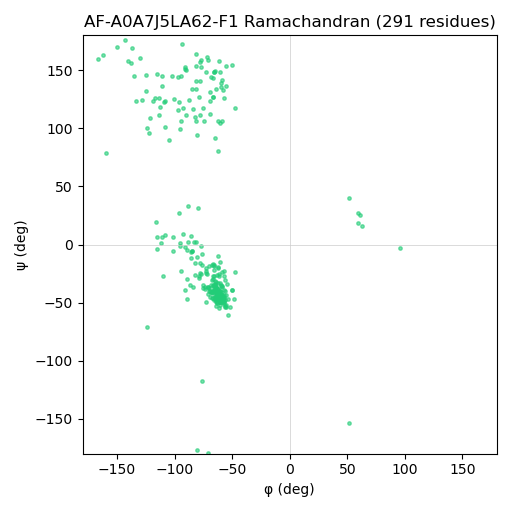GLN A CA 1
ATOM 806 C C . GLN A 1 97 ? -2.798 4.021 -1.753 1.00 89.06 97 GLN A C 1
ATOM 808 O O . GLN A 1 97 ? -2.263 2.960 -2.069 1.00 89.06 97 GLN A O 1
ATOM 813 N N . GLN A 1 98 ? -2.098 5.159 -1.697 1.00 90.69 98 GLN A N 1
ATOM 814 C CA . GLN A 1 98 ? -0.673 5.243 -2.033 1.00 90.69 98 GLN A CA 1
ATOM 815 C C . GLN A 1 98 ? 0.169 4.480 -0.996 1.00 90.69 98 GLN A C 1
ATOM 817 O O . GLN A 1 98 ? 1.088 3.738 -1.349 1.00 90.69 98 GLN A O 1
ATOM 822 N N . ARG A 1 99 ? -0.198 4.607 0.290 1.00 93.56 99 ARG A N 1
ATOM 823 C CA . ARG A 1 99 ? 0.436 3.889 1.406 1.00 93.56 99 ARG A CA 1
ATOM 824 C C . ARG A 1 99 ? 0.171 2.388 1.290 1.00 93.56 99 ARG A C 1
ATOM 826 O O . ARG A 1 99 ? 1.122 1.614 1.322 1.00 93.56 99 ARG A O 1
ATOM 833 N N . LEU A 1 100 ? -1.084 1.994 1.059 1.00 96.25 100 LEU A N 1
ATOM 834 C CA . LEU A 1 100 ? -1.471 0.590 0.883 1.00 96.25 100 LEU A CA 1
ATOM 835 C C . LEU A 1 100 ? -0.770 -0.058 -0.318 1.00 96.25 100 LEU A C 1
ATOM 837 O O . LEU A 1 100 ? -0.244 -1.156 -0.188 1.00 96.25 100 LEU A O 1
ATOM 841 N N . THR A 1 101 ? -0.668 0.646 -1.448 1.00 96.12 101 THR A N 1
ATOM 842 C CA . THR A 1 101 ? 0.057 0.152 -2.631 1.00 96.12 101 THR A CA 1
ATOM 843 C C . THR A 1 101 ? 1.545 -0.031 -2.341 1.00 96.12 101 THR A C 1
ATOM 845 O O . THR A 1 101 ? 2.123 -1.052 -2.698 1.00 96.12 101 THR A O 1
ATOM 848 N N . THR A 1 102 ? 2.184 0.918 -1.651 1.00 96.88 102 THR A N 1
ATOM 849 C CA . THR A 1 102 ? 3.600 0.768 -1.280 1.00 96.88 102 THR A CA 1
ATOM 850 C C . THR A 1 102 ? 3.812 -0.407 -0.325 1.00 96.88 102 THR A C 1
ATOM 852 O O . THR A 1 102 ? 4.768 -1.162 -0.488 1.00 96.88 102 THR A O 1
ATOM 855 N N . LEU A 1 103 ? 2.912 -0.594 0.647 1.00 98.06 103 LEU A N 1
ATOM 856 C CA . LEU A 1 103 ? 2.952 -1.737 1.559 1.00 98.06 103 LEU A CA 1
ATOM 857 C C . LEU A 1 103 ? 2.744 -3.059 0.814 1.00 98.06 103 LEU A C 1
ATOM 859 O O . LEU A 1 103 ? 3.493 -3.997 1.074 1.00 98.06 103 LEU A O 1
ATOM 863 N N . PHE A 1 104 ? 1.820 -3.118 -0.147 1.00 98.50 104 PHE A N 1
ATOM 864 C CA . PHE A 1 104 ? 1.620 -4.275 -1.021 1.00 98.50 104 PHE A CA 1
ATOM 865 C C . PHE A 1 104 ? 2.912 -4.665 -1.750 1.00 98.50 104 PHE A C 1
ATOM 867 O O . PHE A 1 104 ? 3.373 -5.799 -1.620 1.00 98.50 104 PHE A O 1
ATOM 874 N N . LEU A 1 105 ? 3.547 -3.713 -2.443 1.00 98.69 105 LEU A N 1
ATOM 875 C CA . LEU A 1 105 ? 4.792 -3.955 -3.181 1.00 98.69 105 LEU A CA 1
ATOM 876 C C . LEU A 1 105 ? 5.946 -4.373 -2.257 1.00 98.69 105 LEU A C 1
ATOM 878 O O . LEU A 1 105 ? 6.732 -5.252 -2.606 1.00 98.69 105 LEU A O 1
ATOM 882 N N . LEU A 1 106 ? 6.035 -3.778 -1.063 1.00 98.69 106 LEU A N 1
ATOM 883 C CA . LEU A 1 106 ? 7.059 -4.112 -0.073 1.00 98.69 106 LEU A CA 1
ATOM 884 C C . LEU A 1 106 ? 6.878 -5.527 0.498 1.00 98.69 106 LEU A C 1
ATOM 886 O O . LEU A 1 106 ? 7.862 -6.251 0.642 1.00 98.69 106 LEU A O 1
ATOM 890 N N . HIS A 1 107 ? 5.642 -5.940 0.791 1.00 98.69 107 HIS A N 1
ATOM 891 C CA . HIS A 1 107 ? 5.358 -7.295 1.272 1.00 98.69 107 HIS A CA 1
ATOM 892 C C . HIS A 1 107 ? 5.565 -8.336 0.174 1.00 98.69 107 HIS A C 1
ATOM 894 O O . HIS A 1 107 ? 6.140 -9.387 0.451 1.00 98.69 107 HIS A O 1
ATOM 900 N N . TRP A 1 108 ? 5.169 -8.036 -1.068 1.00 98.69 108 TRP A N 1
ATOM 901 C CA . TRP A 1 108 ? 5.475 -8.890 -2.215 1.00 98.69 108 TRP A CA 1
ATOM 902 C C . TRP A 1 108 ? 6.986 -9.088 -2.367 1.00 98.69 108 TRP A C 1
ATOM 904 O O . TRP A 1 108 ? 7.455 -10.224 -2.427 1.00 98.69 108 TRP A O 1
ATOM 914 N N . TYR A 1 109 ? 7.759 -7.996 -2.346 1.00 98.69 109 TYR A N 1
ATOM 915 C CA . TYR A 1 109 ? 9.217 -8.050 -2.434 1.00 98.69 109 TYR A CA 1
ATOM 916 C C . TYR A 1 109 ? 9.813 -8.923 -1.324 1.00 98.69 109 TYR A C 1
ATOM 918 O O . TYR A 1 109 ? 10.613 -9.815 -1.596 1.00 98.69 109 TYR A O 1
ATOM 926 N N . ALA A 1 110 ? 9.387 -8.701 -0.078 1.00 98.38 110 ALA A N 1
ATOM 927 C CA . ALA A 1 110 ? 9.860 -9.459 1.072 1.00 98.38 110 ALA A CA 1
ATOM 928 C C . ALA A 1 110 ? 9.540 -10.958 0.955 1.00 98.38 110 ALA A C 1
ATOM 930 O O . ALA A 1 110 ? 10.422 -11.784 1.186 1.00 98.38 110 ALA A O 1
ATOM 931 N N . ALA A 1 111 ? 8.316 -11.308 0.545 1.00 98.31 111 ALA A N 1
ATOM 932 C CA . ALA A 1 111 ? 7.897 -12.693 0.351 1.00 98.31 111 ALA A CA 1
ATOM 933 C C . ALA A 1 111 ? 8.749 -13.396 -0.711 1.00 98.31 111 ALA A C 1
ATOM 935 O O . ALA A 1 111 ? 9.274 -14.484 -0.478 1.00 98.31 111 ALA A O 1
ATOM 936 N N . LYS A 1 112 ? 8.920 -12.757 -1.873 1.00 97.81 112 LYS A N 1
ATOM 937 C CA . LYS A 1 112 ? 9.671 -13.327 -2.996 1.00 97.81 112 LYS A CA 1
ATOM 938 C C . LYS A 1 112 ? 11.164 -13.432 -2.690 1.00 97.81 112 LYS A C 1
ATOM 940 O O . LYS A 1 112 ? 11.762 -14.463 -2.980 1.00 97.81 112 LYS A O 1
ATOM 945 N N . LYS A 1 113 ? 11.757 -12.421 -2.046 1.00 97.00 113 LYS A N 1
ATOM 946 C CA . LYS A 1 113 ? 13.176 -12.426 -1.649 1.00 97.00 113 LYS A CA 1
ATOM 947 C C . LYS A 1 113 ? 13.486 -13.512 -0.626 1.00 97.00 113 LYS A C 1
ATOM 949 O O . LYS A 1 113 ? 14.525 -14.158 -0.718 1.00 97.00 113 LYS A O 1
ATOM 954 N N . SER A 1 114 ? 12.587 -13.722 0.331 1.00 96.44 114 SER A N 1
ATOM 955 C CA . SER A 1 114 ? 12.733 -14.750 1.363 1.00 96.44 114 SER A CA 1
ATOM 956 C C . SER A 1 114 ? 12.214 -16.130 0.933 1.00 96.44 114 SER A C 1
ATOM 958 O O . SER A 1 114 ? 12.179 -17.026 1.769 1.00 96.44 114 SER A O 1
ATOM 960 N N . LEU A 1 115 ? 11.836 -16.312 -0.343 1.00 96.25 115 LEU A N 1
ATOM 961 C CA . LEU A 1 115 ? 11.312 -17.570 -0.899 1.00 96.25 115 LEU A CA 1
ATOM 962 C C . LEU A 1 115 ? 10.154 -18.158 -0.072 1.00 96.25 115 LEU A C 1
ATOM 964 O O . LEU A 1 115 ? 10.071 -19.366 0.142 1.00 96.25 115 LEU A O 1
ATOM 968 N N . ILE A 1 116 ? 9.270 -17.287 0.412 1.00 97.56 116 ILE A N 1
ATOM 969 C CA . ILE A 1 116 ? 8.126 -17.666 1.240 1.00 97.56 116 ILE A CA 1
ATOM 970 C C . ILE A 1 116 ? 7.133 -18.495 0.417 1.00 97.56 116 ILE A C 1
ATOM 972 O O . ILE A 1 116 ? 6.923 -18.231 -0.770 1.00 97.56 116 ILE A O 1
ATOM 976 N N . HIS A 1 117 ? 6.515 -19.495 1.046 1.00 96.38 117 HIS A N 1
ATOM 977 C CA . HIS A 1 117 ? 5.491 -20.327 0.419 1.00 96.38 117 HIS A CA 1
ATOM 978 C C . HIS A 1 117 ? 4.231 -19.515 0.097 1.00 96.38 117 HIS A C 1
ATOM 980 O O . HIS A 1 117 ? 3.899 -18.554 0.793 1.00 96.38 117 HIS A O 1
ATOM 986 N N . LYS A 1 118 ? 3.525 -19.883 -0.982 1.00 95.19 118 LYS A N 1
ATOM 987 C CA . LYS A 1 118 ? 2.378 -19.108 -1.484 1.00 95.19 118 LYS A CA 1
ATOM 988 C C . LYS A 1 118 ? 1.300 -18.933 -0.419 1.00 95.19 118 LYS A C 1
ATOM 990 O O . LYS A 1 118 ? 0.725 -17.857 -0.291 1.00 95.19 118 LYS A O 1
ATOM 995 N N . GLU A 1 119 ? 1.072 -19.975 0.359 1.00 96.38 119 GLU A N 1
ATOM 996 C CA . GLU A 1 119 ? 0.070 -20.054 1.411 1.00 96.38 119 GLU A CA 1
ATOM 997 C C . GLU A 1 119 ? 0.302 -18.986 2.493 1.00 96.38 119 GLU A C 1
ATOM 999 O O . GLU A 1 119 ? -0.652 -18.386 2.987 1.00 96.38 119 GLU A O 1
ATOM 1004 N N . ASP A 1 120 ? 1.564 -18.673 2.797 1.00 96.62 120 ASP A N 1
ATOM 1005 C CA . ASP A 1 120 ? 1.933 -17.718 3.845 1.00 96.62 120 ASP A CA 1
ATOM 1006 C C . ASP A 1 120 ? 1.766 -16.252 3.412 1.00 96.62 120 ASP A C 1
ATOM 1008 O O . ASP A 1 120 ? 1.576 -15.377 4.263 1.00 96.62 120 ASP A O 1
ATOM 1012 N N . TYR A 1 121 ? 1.814 -15.969 2.103 1.00 97.38 121 TYR A N 1
ATOM 1013 C CA . TYR A 1 121 ? 1.553 -14.638 1.541 1.00 97.38 121 TYR A CA 1
ATOM 1014 C C . TYR A 1 121 ? 0.221 -14.529 0.790 1.00 97.38 121 TYR A C 1
ATOM 1016 O O . TYR A 1 121 ? -0.051 -13.484 0.199 1.00 97.38 121 TYR A O 1
ATOM 1024 N N . ALA A 1 122 ? -0.639 -15.552 0.847 1.00 97.25 122 ALA A N 1
ATOM 1025 C CA . ALA A 1 122 ? -1.919 -15.590 0.135 1.00 97.25 122 ALA A CA 1
ATOM 1026 C C . ALA A 1 122 ? -2.842 -14.410 0.489 1.00 97.25 122 ALA A C 1
ATOM 1028 O O . ALA A 1 122 ? -3.610 -13.957 -0.350 1.00 97.25 122 ALA A O 1
ATOM 1029 N N . PHE A 1 123 ? -2.704 -13.831 1.688 1.00 97.81 123 PHE A N 1
ATOM 1030 C CA . PHE A 1 123 ? -3.431 -12.616 2.077 1.00 97.81 123 PHE A CA 1
ATOM 1031 C C . PHE A 1 123 ? -3.184 -11.425 1.132 1.00 97.81 123 PHE A C 1
ATOM 1033 O O . PHE A 1 123 ? -4.015 -10.526 1.063 1.00 97.81 123 PHE A O 1
ATOM 1040 N N . LEU A 1 124 ? -2.069 -11.392 0.391 1.00 98.12 124 LEU A N 1
ATOM 1041 C CA . LEU A 1 124 ? -1.813 -10.355 -0.612 1.00 98.12 124 LEU A CA 1
ATOM 1042 C C . LEU A 1 124 ? -2.799 -10.414 -1.788 1.00 98.12 124 LEU A C 1
ATOM 1044 O O . LEU A 1 124 ? -3.007 -9.392 -2.436 1.00 98.12 124 LEU A O 1
ATOM 1048 N N . GLU A 1 125 ? -3.434 -11.564 -2.040 1.00 96.81 125 GLU A N 1
ATOM 1049 C CA . GLU A 1 125 ? -4.492 -11.713 -3.052 1.00 96.81 125 GLU A CA 1
ATOM 1050 C C . GLU A 1 125 ? -5.754 -10.904 -2.689 1.00 96.81 125 GLU A C 1
ATOM 1052 O O . GLU A 1 125 ? -6.569 -10.599 -3.557 1.00 96.81 125 GLU A O 1
ATOM 1057 N N . HIS A 1 126 ? -5.896 -10.487 -1.425 1.00 97.25 126 HIS A N 1
ATOM 1058 C CA . HIS A 1 126 ? -6.985 -9.622 -0.970 1.00 97.25 126 HIS A CA 1
ATOM 1059 C C . HIS A 1 126 ? -6.738 -8.131 -1.255 1.00 97.25 126 HIS A C 1
ATOM 1061 O O . HIS A 1 126 ? -7.560 -7.304 -0.874 1.00 97.25 126 HIS A O 1
ATOM 1067 N N . PHE A 1 127 ? -5.633 -7.759 -1.908 1.00 96.50 127 PHE A N 1
ATOM 1068 C CA . PHE A 1 127 ? -5.378 -6.396 -2.373 1.00 96.50 127 PHE A CA 1
ATOM 1069 C C . PHE A 1 127 ? -5.466 -6.328 -3.899 1.00 96.50 127 PHE A C 1
ATOM 1071 O O . PHE A 1 127 ? -4.733 -7.023 -4.602 1.00 96.50 127 PHE A O 1
ATOM 1078 N N . THR A 1 128 ? -6.335 -5.467 -4.426 1.00 90.62 128 THR A N 1
ATOM 1079 C CA . THR A 1 128 ? -6.512 -5.321 -5.874 1.00 90.62 128 THR A CA 1
ATOM 1080 C C . THR A 1 128 ? -6.926 -3.909 -6.289 1.00 90.62 128 THR A C 1
ATOM 1082 O O . THR A 1 128 ? -7.264 -3.058 -5.466 1.00 90.62 128 THR A O 1
ATOM 1085 N N . TYR A 1 129 ? -6.899 -3.667 -7.597 1.00 84.50 129 TYR A N 1
ATOM 1086 C CA . TYR A 1 129 ? -7.452 -2.478 -8.237 1.00 84.50 129 TYR A CA 1
ATOM 1087 C C . TYR A 1 129 ? -8.799 -2.826 -8.874 1.00 84.50 129 TYR A C 1
ATOM 1089 O O . TYR A 1 129 ? -8.991 -3.937 -9.376 1.00 84.50 129 TYR A O 1
ATOM 1097 N N . ASP A 1 130 ? -9.741 -1.882 -8.852 1.00 72.88 130 ASP A N 1
ATOM 1098 C CA . ASP A 1 130 ? -11.081 -2.116 -9.383 1.00 72.88 130 ASP A CA 1
ATOM 1099 C C . ASP A 1 130 ? -11.135 -2.096 -10.930 1.00 72.88 130 ASP A C 1
ATOM 1101 O O . ASP A 1 130 ? -10.511 -2.930 -11.583 1.00 72.88 130 ASP A O 1
ATOM 1105 N N . ILE A 1 131 ? -11.875 -1.168 -11.549 1.00 57.16 131 ILE A N 1
ATOM 1106 C CA . ILE A 1 131 ? -12.187 -1.129 -12.994 1.00 57.16 131 ILE A CA 1
ATOM 1107 C C . ILE A 1 131 ? -11.027 -0.558 -13.833 1.00 57.16 131 ILE A C 1
ATOM 1109 O O . ILE A 1 131 ? -11.224 0.061 -14.874 1.00 57.16 131 ILE A O 1
ATOM 1113 N N . ARG A 1 132 ? -9.780 -0.764 -13.404 1.00 64.25 132 ARG A N 1
ATOM 1114 C CA . ARG A 1 132 ? -8.618 -0.662 -14.296 1.00 64.25 132 ARG A CA 1
ATOM 1115 C C . ARG A 1 132 ? -8.153 -2.084 -14.591 1.00 64.25 132 ARG A C 1
ATOM 1117 O O . ARG A 1 132 ? -7.339 -2.595 -13.820 1.00 64.25 132 ARG A O 1
ATOM 1124 N N . PRO A 1 133 ? -8.669 -2.733 -15.660 1.00 71.88 133 PRO A N 1
ATOM 1125 C CA . PRO A 1 133 ? -8.288 -4.100 -16.006 1.00 71.88 133 PRO A CA 1
ATOM 1126 C C . PRO A 1 133 ? -6.768 -4.280 -16.043 1.00 71.88 133 PRO A C 1
ATOM 1128 O O . PRO A 1 133 ? -6.261 -5.237 -15.479 1.00 71.88 133 PRO A O 1
ATOM 1131 N N . SER A 1 134 ? -6.038 -3.285 -16.566 1.00 78.38 134 SER A N 1
ATOM 1132 C CA . SER A 1 134 ? -4.572 -3.253 -16.586 1.00 78.38 134 SER A CA 1
ATOM 1133 C C . SER A 1 134 ? -3.944 -3.447 -15.202 1.00 78.38 134 SER A C 1
ATOM 1135 O O . SER A 1 134 ? -3.216 -4.411 -14.993 1.00 78.38 134 SER A O 1
ATOM 1137 N N . SER A 1 135 ? -4.222 -2.560 -14.242 1.00 81.19 135 SER A N 1
ATOM 1138 C CA . SER A 1 135 ? -3.628 -2.623 -12.899 1.00 81.19 135 SER A CA 1
ATOM 1139 C C . SER A 1 135 ? -4.082 -3.851 -12.113 1.00 81.19 135 SER A C 1
ATOM 1141 O O . SER A 1 135 ? -3.295 -4.417 -11.355 1.00 81.19 135 SER A O 1
ATOM 1143 N N . ARG A 1 136 ? -5.341 -4.271 -12.291 1.00 84.31 136 ARG A N 1
ATOM 1144 C CA . ARG A 1 136 ? -5.880 -5.487 -11.676 1.00 84.31 136 ARG A CA 1
ATOM 1145 C C . ARG A 1 136 ? -5.114 -6.718 -12.157 1.00 84.31 136 ARG A C 1
ATOM 1147 O O . ARG A 1 136 ? -4.577 -7.461 -11.336 1.00 84.31 136 ARG A O 1
ATOM 1154 N N . ASP A 1 137 ? -5.029 -6.894 -13.471 1.00 88.00 137 ASP A N 1
ATOM 1155 C CA . ASP A 1 137 ? -4.356 -8.030 -14.098 1.00 88.00 137 ASP A CA 1
ATOM 1156 C C . ASP A 1 137 ? -2.854 -8.000 -13.795 1.00 88.00 137 ASP A C 1
ATOM 1158 O O . ASP A 1 137 ? -2.265 -9.026 -13.451 1.00 88.00 137 ASP A O 1
ATOM 1162 N N . PHE A 1 138 ? -2.240 -6.812 -13.804 1.00 93.12 138 PHE A N 1
ATOM 1163 C CA . PHE A 1 138 ? -0.853 -6.626 -13.393 1.00 93.12 138 PHE A CA 1
ATOM 1164 C C . PHE A 1 138 ? -0.601 -7.123 -11.966 1.00 93.12 138 PHE A C 1
ATOM 1166 O O . PHE A 1 138 ? 0.351 -7.868 -11.753 1.00 93.12 138 PHE A O 1
ATOM 1173 N N . CYS A 1 139 ? -1.441 -6.764 -10.986 1.00 92.81 139 CYS A N 1
ATOM 1174 C CA . CYS A 1 139 ? -1.290 -7.243 -9.608 1.00 92.81 139 CYS A CA 1
ATOM 1175 C C . CYS A 1 139 ? -1.379 -8.775 -9.515 1.00 92.81 139 CYS A C 1
ATOM 1177 O O . CYS A 1 139 ? -0.586 -9.382 -8.793 1.00 92.81 139 CYS A O 1
ATOM 1179 N N . VAL A 1 140 ? -2.283 -9.409 -10.272 1.00 93.00 140 VAL A N 1
ATOM 1180 C CA . VAL A 1 140 ? -2.405 -10.877 -10.333 1.00 93.00 140 VAL A CA 1
ATOM 1181 C C . VAL A 1 140 ? -1.132 -11.510 -10.900 1.00 93.00 140 VAL A C 1
ATOM 1183 O O . VAL A 1 140 ? -0.557 -12.412 -10.284 1.00 93.00 140 VAL A O 1
ATOM 1186 N N . HIS A 1 141 ? -0.648 -11.013 -12.039 1.00 96.12 141 HIS A N 1
ATOM 1187 C CA . HIS A 1 141 ? 0.578 -11.514 -12.658 1.00 96.12 141 HIS A CA 1
ATOM 1188 C C . HIS A 1 141 ? 1.817 -11.261 -11.788 1.00 96.12 141 HIS A C 1
ATOM 1190 O O . HIS A 1 141 ? 2.668 -12.143 -11.661 1.00 96.12 141 HIS A O 1
ATOM 1196 N N . LEU A 1 142 ? 1.889 -10.109 -11.118 1.00 97.06 142 LEU A N 1
ATOM 1197 C CA . LEU A 1 142 ? 2.960 -9.775 -10.185 1.00 97.06 142 LEU A CA 1
ATOM 1198 C C . LEU A 1 142 ? 3.026 -10.788 -9.036 1.00 97.06 142 LEU A C 1
ATOM 1200 O O . LEU A 1 142 ? 4.103 -11.301 -8.740 1.00 97.06 142 LEU A O 1
ATOM 1204 N N . LEU A 1 143 ? 1.894 -11.131 -8.408 1.00 96.19 143 LEU A N 1
ATOM 1205 C CA . LEU A 1 143 ? 1.862 -12.129 -7.331 1.00 96.19 143 LEU A CA 1
ATOM 1206 C C . LEU A 1 143 ? 2.366 -13.505 -7.790 1.00 96.19 143 LEU A C 1
ATOM 1208 O O . LEU A 1 143 ? 3.032 -14.195 -7.015 1.00 96.19 143 LEU A O 1
ATOM 1212 N N . ALA A 1 144 ? 2.104 -13.896 -9.039 1.00 95.38 144 ALA A N 1
ATOM 1213 C CA . ALA A 1 144 ? 2.592 -15.151 -9.613 1.00 95.38 144 ALA A CA 1
ATOM 1214 C C . ALA A 1 144 ? 4.079 -15.102 -10.017 1.00 95.38 144 ALA A C 1
ATOM 1216 O O . ALA A 1 144 ? 4.748 -16.135 -10.030 1.00 95.38 144 ALA A O 1
ATOM 1217 N N . PHE A 1 145 ? 4.612 -13.917 -10.312 1.00 96.81 145 PHE A N 1
ATOM 1218 C CA . PHE A 1 145 ? 5.975 -13.734 -10.796 1.00 96.81 145 PHE A CA 1
ATOM 1219 C C . PHE A 1 145 ? 7.043 -14.065 -9.736 1.00 96.81 145 PHE A C 1
ATOM 1221 O O . PHE A 1 145 ? 6.873 -13.806 -8.540 1.00 96.81 145 PHE A O 1
ATOM 1228 N N . ALA A 1 146 ? 8.162 -14.637 -10.184 1.00 95.44 146 ALA A N 1
ATOM 1229 C CA . ALA A 1 146 ? 9.330 -14.960 -9.369 1.00 95.44 146 ALA A CA 1
ATOM 1230 C C . ALA A 1 146 ? 10.568 -14.253 -9.958 1.00 95.44 146 ALA A C 1
ATOM 1232 O O . ALA A 1 146 ? 11.152 -14.761 -10.915 1.00 95.44 146 ALA A O 1
ATOM 1233 N N . PRO A 1 147 ? 10.946 -13.072 -9.437 1.00 96.19 147 PRO A N 1
ATOM 1234 C CA . PRO A 1 147 ? 12.078 -12.310 -9.955 1.00 96.19 147 PRO A CA 1
ATOM 1235 C C . PRO A 1 147 ? 13.425 -12.882 -9.494 1.00 96.19 147 PRO A C 1
ATOM 1237 O O . PRO A 1 147 ? 13.536 -13.498 -8.432 1.00 96.19 147 PRO A O 1
ATOM 1240 N N . SER A 1 148 ? 14.481 -12.558 -10.238 1.00 94.94 148 SER A N 1
ATOM 1241 C CA . SER A 1 148 ? 15.832 -12.453 -9.688 1.00 94.94 148 SER A CA 1
ATOM 1242 C C . SER A 1 148 ? 16.017 -11.090 -9.014 1.00 94.94 148 SER A C 1
ATOM 1244 O O . SER A 1 148 ? 15.586 -10.065 -9.538 1.00 94.94 148 SER A O 1
ATOM 1246 N N . PHE A 1 149 ? 16.706 -11.050 -7.874 1.00 94.00 149 PHE A N 1
ATOM 1247 C CA . PHE A 1 149 ? 16.988 -9.803 -7.145 1.00 94.00 149 PHE A CA 1
ATOM 1248 C C . PHE A 1 149 ? 18.357 -9.189 -7.469 1.00 94.00 149 PHE A C 1
ATOM 1250 O O . PHE A 1 149 ? 18.714 -8.154 -6.909 1.00 94.00 149 PHE A O 1
ATOM 1257 N N . SER A 1 150 ? 19.127 -9.811 -8.370 1.00 91.25 150 SER A N 1
ATOM 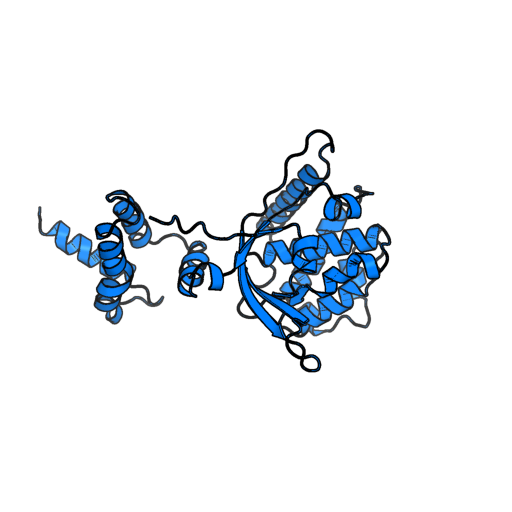1258 C CA . SER A 1 150 ? 20.460 -9.347 -8.781 1.00 91.25 150 SER A CA 1
ATOM 1259 C C . SER A 1 150 ? 20.445 -8.304 -9.905 1.00 91.25 150 SER A C 1
ATOM 1261 O O . SER A 1 150 ? 21.499 -7.802 -10.284 1.00 91.25 150 SER A O 1
ATOM 1263 N N . SER A 1 151 ? 19.279 -8.023 -10.483 1.00 91.81 151 SER A N 1
ATOM 1264 C CA . SER A 1 151 ? 19.078 -7.090 -11.596 1.00 91.81 151 SER A CA 1
ATOM 1265 C C . SER A 1 151 ? 17.759 -6.329 -11.420 1.00 91.81 151 SER A C 1
ATOM 1267 O O . SER A 1 151 ? 17.018 -6.577 -10.466 1.00 91.81 151 SER A O 1
ATOM 1269 N N . SER A 1 152 ? 17.467 -5.383 -12.320 1.00 96.50 152 SER A N 1
ATOM 1270 C CA . SER A 1 152 ? 16.217 -4.614 -12.286 1.00 96.50 152 SER A CA 1
ATOM 1271 C C . SER A 1 152 ? 15.007 -5.550 -12.347 1.00 96.50 152 SER A C 1
ATOM 1273 O O . SER A 1 152 ? 14.883 -6.383 -13.248 1.00 96.50 152 SER A O 1
ATOM 1275 N N . ILE A 1 153 ? 14.106 -5.413 -11.376 1.00 97.81 153 ILE A N 1
ATOM 1276 C CA . ILE A 1 153 ? 12.827 -6.125 -11.343 1.00 97.81 153 ILE A CA 1
ATOM 1277 C C . ILE A 1 153 ? 11.923 -5.559 -12.438 1.00 97.81 153 ILE A C 1
ATOM 1279 O O . ILE A 1 153 ? 11.213 -6.312 -13.102 1.00 97.81 153 ILE A O 1
ATOM 1283 N N . LYS A 1 154 ? 11.981 -4.240 -12.663 1.00 97.50 154 LYS A N 1
ATOM 1284 C CA . LYS A 1 154 ? 11.250 -3.580 -13.747 1.00 97.50 154 LYS A CA 1
ATOM 1285 C C . LYS A 1 154 ? 11.567 -4.200 -15.107 1.00 97.50 154 LYS A C 1
ATOM 1287 O O . LYS A 1 154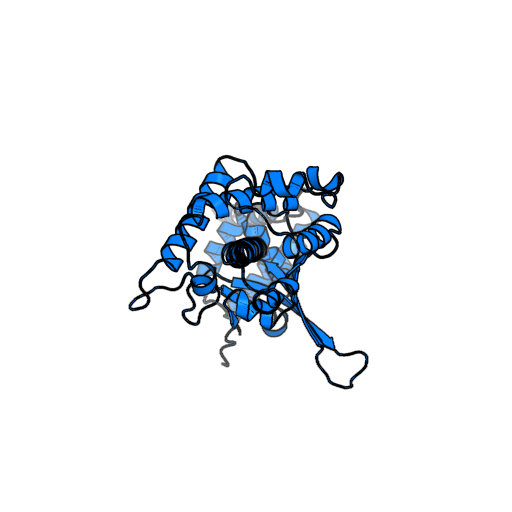 ? 10.636 -4.547 -15.827 1.00 97.50 154 LYS A O 1
ATOM 1292 N N . GLU A 1 155 ? 12.845 -4.323 -15.460 1.00 97.69 155 GLU A N 1
ATOM 1293 C CA . GLU A 1 155 ? 13.258 -4.880 -16.757 1.00 97.69 155 GLU A CA 1
ATOM 1294 C C . GLU A 1 155 ? 12.798 -6.331 -16.910 1.00 97.69 155 GLU A C 1
ATOM 1296 O O . GLU A 1 155 ? 12.232 -6.690 -17.939 1.00 97.69 155 GLU A O 1
ATOM 1301 N N . GLN A 1 156 ? 12.943 -7.138 -15.855 1.00 98.19 156 GLN A N 1
ATOM 1302 C CA . GLN A 1 156 ? 12.497 -8.531 -15.863 1.00 98.19 156 GLN A CA 1
ATOM 1303 C C . GLN A 1 156 ? 10.986 -8.680 -16.057 1.00 98.19 156 GLN A C 1
ATOM 1305 O O . GLN A 1 156 ? 10.565 -9.616 -16.729 1.00 98.19 156 GLN A O 1
ATOM 1310 N N . ILE A 1 157 ? 10.179 -7.794 -15.459 1.00 97.88 157 ILE A N 1
ATOM 1311 C CA . ILE A 1 157 ? 8.717 -7.805 -15.603 1.00 97.88 157 ILE A CA 1
ATOM 1312 C C . ILE A 1 157 ? 8.299 -7.371 -17.012 1.00 97.88 157 ILE A C 1
ATOM 1314 O O . ILE A 1 157 ? 7.410 -7.991 -17.588 1.00 97.88 157 ILE A O 1
ATOM 1318 N N . ILE A 1 158 ? 8.931 -6.334 -17.572 1.00 97.19 158 ILE A N 1
ATOM 1319 C CA . ILE A 1 158 ? 8.637 -5.854 -18.934 1.00 97.19 158 ILE A CA 1
ATOM 1320 C C . ILE A 1 158 ? 8.941 -6.936 -19.982 1.00 97.19 158 ILE A C 1
ATOM 1322 O O . ILE A 1 158 ? 8.232 -7.032 -20.978 1.00 97.19 158 ILE A O 1
ATOM 1326 N N . ASP A 1 159 ? 9.951 -7.775 -19.740 1.00 96.88 159 ASP A N 1
ATOM 1327 C CA . ASP A 1 159 ? 10.339 -8.885 -20.622 1.00 96.88 159 ASP A CA 1
ATOM 1328 C C . ASP A 1 159 ? 9.411 -10.119 -20.524 1.00 96.88 159 ASP A C 1
ATOM 1330 O O . ASP A 1 159 ? 9.599 -11.119 -21.215 1.00 96.88 159 ASP A O 1
ATOM 1334 N N . GLN A 1 160 ? 8.386 -10.095 -19.664 1.00 97.50 160 GLN A N 1
ATOM 1335 C CA . GLN A 1 160 ? 7.474 -11.230 -19.526 1.00 97.50 160 GLN A CA 1
ATOM 1336 C C . GLN A 1 160 ? 6.443 -11.290 -20.655 1.00 97.50 160 GLN A C 1
ATOM 1338 O O . GLN A 1 160 ? 5.827 -10.292 -21.016 1.00 97.50 160 GLN A O 1
ATOM 1343 N N . TYR A 1 161 ? 6.141 -12.506 -21.123 1.00 95.50 161 TYR A N 1
ATOM 1344 C CA . TYR A 1 161 ? 5.134 -12.746 -22.169 1.00 95.50 161 TYR A CA 1
ATOM 1345 C C . TYR A 1 161 ? 3.723 -12.247 -21.808 1.00 95.50 161 TYR A C 1
ATOM 1347 O O . TYR A 1 161 ? 2.900 -12.027 -22.693 1.00 95.50 161 TYR A O 1
ATOM 1355 N N . TRP A 1 162 ? 3.422 -12.124 -20.512 1.00 95.06 162 TRP A N 1
ATOM 1356 C CA . TRP A 1 162 ? 2.139 -11.644 -19.999 1.00 95.06 162 TRP A CA 1
ATOM 1357 C C . TRP A 1 162 ? 2.098 -10.122 -19.811 1.00 95.06 162 TRP A C 1
ATOM 1359 O O . TRP A 1 162 ? 1.046 -9.586 -19.468 1.00 95.06 162 TRP A O 1
ATOM 1369 N N . PHE A 1 163 ? 3.212 -9.413 -20.023 1.00 95.69 163 PHE A N 1
ATOM 1370 C CA . PHE A 1 163 ? 3.244 -7.959 -19.926 1.00 95.69 163 PHE A CA 1
ATOM 1371 C C . PHE A 1 163 ? 2.560 -7.342 -21.151 1.00 95.69 163 PHE A C 1
ATOM 1373 O O . PHE A 1 163 ? 3.080 -7.373 -22.268 1.00 95.69 163 PHE A O 1
ATOM 1380 N N . MET A 1 164 ? 1.354 -6.807 -20.960 1.00 91.69 164 MET A N 1
ATOM 1381 C CA . MET A 1 164 ? 0.533 -6.324 -22.072 1.00 91.69 164 MET A CA 1
ATOM 1382 C C . MET A 1 164 ? 1.075 -5.014 -22.661 1.00 91.69 164 MET A C 1
ATOM 1384 O O . MET A 1 164 ? 1.606 -4.160 -21.951 1.00 91.69 164 MET A O 1
ATOM 1388 N N . GLY A 1 165 ? 0.873 -4.813 -23.968 1.00 89.00 165 GLY A N 1
ATOM 1389 C CA . GLY A 1 165 ? 1.330 -3.614 -24.680 1.00 89.00 165 GLY A CA 1
ATOM 1390 C C . GLY A 1 165 ? 0.863 -2.310 -24.026 1.00 89.00 165 GLY A C 1
ATOM 1391 O O . GLY A 1 165 ? 1.685 -1.434 -23.755 1.00 89.00 165 GLY A O 1
ATOM 1392 N N . ASP A 1 166 ? -0.419 -2.220 -23.669 1.00 88.50 166 ASP A N 1
ATOM 1393 C CA . ASP A 1 166 ? -1.011 -1.011 -23.081 1.00 88.50 166 ASP A CA 1
ATOM 1394 C C . ASP A 1 166 ? -0.457 -0.666 -21.687 1.00 88.50 166 ASP A C 1
ATOM 1396 O O . ASP A 1 166 ? -0.527 0.487 -21.259 1.00 88.50 166 ASP A O 1
ATOM 1400 N N . TRP A 1 167 ? 0.171 -1.620 -20.989 1.00 93.12 167 TRP A N 1
ATOM 1401 C CA . TRP A 1 167 ? 0.762 -1.381 -19.667 1.00 93.12 167 TRP A CA 1
ATOM 1402 C C . TRP A 1 167 ? 2.003 -0.486 -19.724 1.00 93.12 167 TRP A C 1
ATOM 1404 O O . TRP A 1 167 ? 2.346 0.146 -18.726 1.00 93.12 167 TRP A O 1
ATOM 1414 N N . HIS A 1 168 ? 2.629 -0.348 -20.898 1.00 91.50 168 HIS A N 1
ATOM 1415 C CA . HIS A 1 168 ? 3.705 0.622 -21.128 1.00 91.50 168 HIS A CA 1
ATOM 1416 C C . HIS A 1 168 ? 3.248 2.073 -20.951 1.00 91.50 168 HIS A C 1
ATOM 1418 O O . HIS A 1 168 ? 4.086 2.946 -20.738 1.00 91.50 168 HIS A O 1
ATOM 1424 N N . ASN A 1 169 ? 1.941 2.327 -21.035 1.00 89.00 169 ASN A N 1
ATOM 1425 C CA . ASN A 1 169 ? 1.352 3.656 -20.918 1.00 89.00 169 ASN A CA 1
ATOM 1426 C C . ASN A 1 169 ? 0.511 3.819 -19.646 1.00 89.00 169 ASN A C 1
ATOM 1428 O O . ASN A 1 169 ? -0.044 4.895 -19.430 1.00 89.00 169 ASN A O 1
ATOM 1432 N N . ASP A 1 170 ? 0.415 2.791 -18.795 1.00 89.38 170 ASP A N 1
ATOM 1433 C CA . ASP A 1 170 ? -0.334 2.884 -17.545 1.00 89.38 170 ASP A CA 1
ATOM 1434 C C . ASP A 1 170 ? 0.539 3.543 -16.455 1.00 89.38 170 ASP A C 1
ATOM 1436 O O . ASP A 1 170 ? 1.498 2.936 -15.963 1.00 89.38 170 ASP A O 1
ATOM 1440 N N . PRO A 1 171 ? 0.230 4.782 -16.029 1.00 89.69 171 PRO A N 1
ATOM 1441 C CA . PRO A 1 171 ? 1.053 5.512 -15.064 1.00 89.69 171 PRO A CA 1
ATOM 1442 C C . PRO A 1 171 ? 1.132 4.833 -13.691 1.00 89.69 171 PRO A C 1
ATOM 1444 O O . PRO A 1 171 ? 2.117 5.031 -12.971 1.00 89.69 171 PRO A O 1
ATOM 1447 N N . THR A 1 172 ? 0.123 4.042 -13.316 1.00 90.94 172 THR A N 1
ATOM 1448 C CA . THR A 1 172 ? 0.121 3.286 -12.061 1.00 90.94 172 THR A CA 1
ATOM 1449 C C . THR A 1 172 ? 1.086 2.115 -12.153 1.00 90.94 172 THR A C 1
ATOM 1451 O O . THR A 1 172 ? 1.953 1.995 -11.286 1.00 90.94 172 THR A O 1
ATOM 1454 N N . ILE A 1 173 ? 1.011 1.315 -13.222 1.00 93.94 173 ILE A N 1
ATOM 1455 C CA . ILE A 1 173 ? 1.915 0.173 -13.435 1.00 93.94 173 ILE A CA 1
ATOM 1456 C C . ILE A 1 173 ? 3.364 0.650 -13.525 1.00 93.94 173 ILE A C 1
ATOM 1458 O O . ILE A 1 173 ? 4.223 0.158 -12.793 1.00 93.94 173 ILE A O 1
ATOM 1462 N N . LEU A 1 174 ? 3.643 1.672 -14.340 1.00 94.88 174 LEU A N 1
ATOM 1463 C CA . LEU A 1 174 ? 4.990 2.238 -14.461 1.00 94.88 174 LEU A CA 1
ATOM 1464 C C . LEU A 1 174 ? 5.550 2.692 -13.106 1.00 94.88 174 LEU A C 1
ATOM 1466 O O . LEU A 1 174 ? 6.722 2.462 -12.797 1.00 94.88 174 LEU A O 1
ATOM 1470 N N . SER A 1 175 ? 4.703 3.299 -12.275 1.00 95.56 175 SER A N 1
ATOM 1471 C CA . SER A 1 175 ? 5.085 3.745 -10.938 1.00 95.56 175 SER A CA 1
ATOM 1472 C C . SER A 1 175 ? 5.303 2.571 -9.976 1.00 95.56 175 SER A C 1
ATOM 1474 O O . SER A 1 175 ? 6.231 2.615 -9.168 1.00 95.56 175 SER A O 1
ATOM 1476 N N . MET A 1 176 ? 4.514 1.495 -10.069 1.00 97.31 176 MET A N 1
ATOM 1477 C CA . MET A 1 176 ? 4.764 0.269 -9.303 1.00 97.31 176 MET A CA 1
ATOM 1478 C C . MET A 1 176 ? 6.119 -0.340 -9.671 1.00 97.31 176 MET A C 1
ATOM 1480 O O . MET A 1 176 ? 6.900 -0.643 -8.774 1.00 97.31 176 MET A O 1
ATOM 1484 N N . LEU A 1 177 ? 6.445 -0.434 -10.964 1.00 98.00 177 LEU A N 1
ATOM 1485 C CA . LEU A 1 177 ? 7.734 -0.955 -11.434 1.00 98.00 177 LEU A CA 1
ATOM 1486 C C . LEU A 1 177 ? 8.917 -0.133 -10.900 1.00 98.00 177 LEU A C 1
ATOM 1488 O O . LEU A 1 177 ? 9.885 -0.688 -10.387 1.00 98.00 177 LEU A O 1
ATOM 1492 N N . THR A 1 178 ? 8.833 1.199 -10.958 1.00 97.81 178 THR A N 1
ATOM 1493 C CA . THR A 1 178 ? 9.869 2.072 -10.379 1.00 97.81 178 THR A CA 1
ATOM 1494 C C . THR A 1 178 ? 9.970 1.939 -8.857 1.00 97.81 178 THR A C 1
ATOM 1496 O O . THR A 1 178 ? 11.073 2.002 -8.305 1.00 97.81 178 THR A O 1
ATOM 1499 N N . MET A 1 179 ? 8.847 1.756 -8.159 1.00 98.25 179 MET A N 1
ATOM 1500 C CA . MET A 1 179 ? 8.863 1.514 -6.717 1.00 98.25 179 MET A CA 1
ATOM 1501 C C . MET A 1 179 ? 9.499 0.161 -6.377 1.00 98.25 179 MET A C 1
ATOM 1503 O O . MET A 1 179 ? 10.270 0.107 -5.426 1.00 98.25 179 MET A O 1
ATOM 1507 N N . LEU A 1 180 ? 9.239 -0.897 -7.151 1.00 98.56 180 LEU A N 1
ATOM 1508 C CA . LEU A 1 180 ? 9.837 -2.222 -6.947 1.00 98.56 180 LEU A CA 1
ATOM 1509 C C . LEU A 1 180 ? 11.366 -2.183 -7.018 1.00 98.56 180 LEU A C 1
ATOM 1511 O O . LEU A 1 180 ? 12.019 -2.681 -6.104 1.00 98.56 180 LEU A O 1
ATOM 1515 N N . ASP A 1 181 ? 11.934 -1.525 -8.031 1.00 98.19 181 ASP A N 1
ATOM 1516 C CA . ASP A 1 181 ? 13.390 -1.336 -8.115 1.00 98.19 181 ASP A CA 1
ATOM 1517 C C . ASP A 1 181 ? 13.915 -0.517 -6.926 1.00 98.19 181 ASP A C 1
ATOM 1519 O O . ASP A 1 181 ? 14.894 -0.891 -6.289 1.00 98.19 181 ASP A O 1
ATOM 1523 N N . SER A 1 182 ? 13.204 0.548 -6.535 1.00 98.31 182 SER A N 1
ATOM 1524 C CA . SER A 1 182 ? 13.601 1.372 -5.381 1.00 98.31 182 SER A CA 1
ATOM 1525 C C . SER A 1 182 ? 13.546 0.604 -4.051 1.00 98.31 182 SER A C 1
ATOM 1527 O O . SER A 1 182 ? 14.351 0.851 -3.150 1.00 98.31 182 SER A O 1
ATOM 1529 N N . ILE A 1 183 ? 12.587 -0.316 -3.904 1.00 98.62 183 ILE A N 1
ATOM 1530 C CA . ILE A 1 183 ? 12.500 -1.236 -2.766 1.00 98.62 183 ILE A CA 1
ATOM 1531 C C . ILE A 1 183 ? 13.675 -2.214 -2.813 1.00 98.62 183 ILE A C 1
ATOM 1533 O O . ILE A 1 183 ? 14.329 -2.395 -1.785 1.00 98.62 183 ILE A O 1
ATOM 1537 N N . ASN A 1 184 ? 13.984 -2.793 -3.979 1.00 98.06 184 ASN A N 1
ATOM 1538 C CA . ASN A 1 184 ? 15.126 -3.692 -4.125 1.00 98.06 184 ASN A CA 1
ATOM 1539 C C . ASN A 1 184 ? 16.430 -3.009 -3.708 1.00 98.06 184 ASN A C 1
ATOM 1541 O O . ASN A 1 184 ? 17.143 -3.520 -2.847 1.00 98.06 184 ASN A O 1
ATOM 1545 N N . ASP A 1 185 ? 16.685 -1.803 -4.213 1.00 97.44 185 ASP A N 1
ATOM 1546 C CA . ASP A 1 185 ? 17.872 -1.024 -3.862 1.00 97.44 185 ASP A CA 1
ATOM 1547 C C . ASP A 1 185 ? 17.945 -0.744 -2.355 1.00 97.44 185 ASP A C 1
ATOM 1549 O O . ASP A 1 185 ? 18.999 -0.886 -1.733 1.00 97.44 185 ASP A O 1
ATOM 1553 N N . LYS A 1 186 ? 16.820 -0.359 -1.736 1.00 98.25 186 LYS A N 1
ATOM 1554 C CA . LYS A 1 186 ? 16.793 0.043 -0.323 1.00 98.25 186 LYS A CA 1
ATOM 1555 C C . LYS A 1 186 ? 16.900 -1.137 0.645 1.00 98.25 186 LYS A C 1
ATOM 1557 O O . LYS A 1 186 ? 17.469 -0.958 1.725 1.00 98.25 186 LYS A O 1
ATOM 1562 N N . PHE A 1 187 ? 16.323 -2.288 0.305 1.00 98.31 187 PHE A N 1
ATOM 1563 C CA . PHE A 1 187 ? 16.145 -3.425 1.213 1.00 98.31 187 PHE A CA 1
ATOM 1564 C C . PHE A 1 187 ? 16.928 -4.684 0.804 1.00 98.31 187 PHE A C 1
ATOM 1566 O O . PHE A 1 187 ? 16.783 -5.730 1.446 1.00 98.31 187 PHE A O 1
ATOM 1573 N N . SER A 1 188 ? 17.775 -4.612 -0.225 1.00 96.62 188 SER A N 1
ATOM 1574 C CA . SER A 1 188 ? 18.639 -5.716 -0.680 1.00 96.62 188 SER A CA 1
ATOM 1575 C C . SER A 1 188 ? 19.525 -6.297 0.429 1.00 96.62 188 SER A C 1
ATOM 1577 O O . SER A 1 188 ? 19.699 -7.511 0.501 1.00 96.62 188 SER A O 1
ATOM 1579 N N . ASP A 1 189 ? 19.978 -5.477 1.371 1.00 96.56 189 ASP A N 1
ATOM 1580 C CA . ASP A 1 189 ? 20.797 -5.842 2.534 1.00 96.56 189 ASP A CA 1
ATOM 1581 C C . ASP A 1 189 ? 19.992 -6.340 3.754 1.00 96.56 189 ASP A C 1
ATOM 1583 O O . ASP A 1 189 ? 20.569 -6.796 4.740 1.00 96.56 189 ASP A O 1
ATOM 1587 N N . VAL A 1 190 ? 18.656 -6.290 3.711 1.00 97.00 190 VAL A N 1
ATOM 1588 C CA . VAL A 1 190 ? 17.792 -6.744 4.814 1.00 97.00 190 VAL A CA 1
ATOM 1589 C C . VAL A 1 190 ? 17.343 -8.187 4.569 1.00 97.00 190 VAL A C 1
ATOM 1591 O O . VAL A 1 190 ? 16.416 -8.439 3.799 1.00 97.00 190 VAL A O 1
ATOM 1594 N N . ASN A 1 191 ? 18.001 -9.153 5.213 1.00 92.62 191 ASN A N 1
ATOM 1595 C CA . ASN A 1 191 ? 17.732 -10.585 4.997 1.00 92.62 191 ASN A CA 1
ATOM 1596 C C . ASN A 1 191 ? 16.415 -11.064 5.627 1.00 92.62 191 ASN A C 1
ATOM 1598 O O . ASN A 1 191 ? 15.712 -11.882 5.042 1.00 92.62 191 ASN A O 1
ATOM 1602 N N . ASN A 1 192 ? 16.054 -10.535 6.799 1.00 94.62 192 ASN A N 1
ATOM 1603 C CA . ASN A 1 192 ? 14.882 -10.976 7.565 1.00 94.62 192 ASN A CA 1
ATOM 1604 C C . ASN A 1 192 ? 13.628 -10.113 7.310 1.00 94.62 192 ASN A C 1
ATOM 1606 O O . ASN A 1 192 ? 12.787 -9.959 8.193 1.00 94.62 192 ASN A O 1
ATOM 1610 N N . LEU A 1 193 ? 13.525 -9.488 6.129 1.00 97.69 193 LEU A N 1
ATOM 1611 C CA . LEU A 1 193 ? 12.514 -8.461 5.853 1.00 97.69 193 LEU A CA 1
ATOM 1612 C C . LEU A 1 193 ? 11.078 -8.976 6.015 1.00 97.69 193 LEU A C 1
ATOM 1614 O O . LEU A 1 193 ? 10.251 -8.269 6.583 1.00 97.69 193 LEU A O 1
ATOM 1618 N N . TRP A 1 194 ? 10.794 -10.199 5.556 1.00 98.00 194 TRP A N 1
ATOM 1619 C CA . TRP A 1 194 ? 9.471 -10.810 5.699 1.00 98.00 194 TRP A CA 1
ATOM 1620 C C . TRP A 1 194 ? 9.031 -10.860 7.164 1.00 98.00 194 TRP A C 1
ATOM 1622 O O . TRP A 1 194 ? 8.008 -10.283 7.521 1.00 98.00 194 TRP A O 1
ATOM 1632 N N . ASN A 1 195 ? 9.863 -11.429 8.039 1.00 96.75 195 ASN A N 1
ATOM 1633 C CA . ASN A 1 195 ? 9.554 -11.537 9.464 1.00 96.75 195 ASN A CA 1
ATOM 1634 C C . ASN A 1 195 ? 9.453 -10.170 10.158 1.00 96.75 195 ASN A C 1
ATOM 1636 O O . ASN A 1 195 ? 8.654 -10.024 11.077 1.00 96.75 195 ASN A O 1
ATOM 1640 N N . LEU A 1 196 ? 10.208 -9.157 9.717 1.00 97.06 196 LEU A N 1
ATOM 1641 C CA . LEU A 1 196 ? 10.074 -7.790 10.242 1.00 97.06 196 LEU A CA 1
ATOM 1642 C C . LEU A 1 196 ? 8.730 -7.140 9.872 1.00 97.06 196 LEU A C 1
ATOM 1644 O O . LEU A 1 196 ? 8.226 -6.313 10.627 1.00 97.06 196 LEU A O 1
ATOM 1648 N N . LEU A 1 197 ? 8.156 -7.499 8.720 1.00 97.69 197 LEU A N 1
ATOM 1649 C CA . LEU A 1 197 ? 6.872 -6.976 8.246 1.00 97.69 197 LEU A CA 1
ATOM 1650 C C . LEU A 1 197 ? 5.670 -7.761 8.785 1.00 97.69 197 LEU A C 1
ATOM 1652 O O . LEU A 1 197 ? 4.616 -7.176 9.025 1.00 97.69 197 LEU A O 1
ATOM 1656 N N . THR A 1 198 ? 5.814 -9.077 8.961 1.00 96.81 198 THR A N 1
ATOM 1657 C CA . THR A 1 198 ? 4.695 -9.984 9.271 1.00 96.81 198 THR A CA 1
ATOM 1658 C C . THR A 1 198 ? 4.774 -10.649 10.641 1.00 96.81 198 THR A C 1
ATOM 1660 O O . THR A 1 198 ? 3.883 -11.433 10.979 1.00 96.81 198 THR A O 1
ATOM 1663 N N . GLY A 1 199 ? 5.853 -10.415 11.387 1.00 92.69 199 GLY A N 1
ATOM 1664 C CA . GLY A 1 199 ? 6.066 -10.966 12.721 1.00 92.69 199 GLY A CA 1
ATOM 1665 C C . GLY A 1 199 ? 5.144 -10.353 13.775 1.00 92.69 199 GLY A C 1
ATOM 1666 O O . GLY A 1 199 ? 4.323 -9.482 13.497 1.00 92.69 199 GLY A O 1
ATOM 1667 N N . THR A 1 200 ? 5.293 -10.811 15.016 1.00 88.50 200 THR A N 1
ATOM 1668 C CA . THR A 1 200 ? 4.477 -10.355 16.154 1.00 88.50 200 THR A CA 1
ATOM 1669 C C . THR A 1 200 ? 4.821 -8.940 16.613 1.00 88.50 200 THR A C 1
ATOM 1671 O O . THR A 1 200 ? 3.983 -8.266 17.205 1.00 88.50 200 THR A O 1
ATOM 1674 N N . ASN A 1 201 ? 6.048 -8.484 16.349 1.00 91.62 201 ASN A N 1
ATOM 1675 C CA . ASN A 1 201 ? 6.482 -7.129 16.667 1.00 91.62 201 ASN A CA 1
ATOM 1676 C C . ASN A 1 201 ? 5.977 -6.186 15.576 1.00 91.62 201 ASN A C 1
ATOM 1678 O O . ASN A 1 201 ? 6.609 -6.037 14.533 1.00 91.62 201 ASN A O 1
ATOM 1682 N N . GLU A 1 202 ? 4.821 -5.569 15.809 1.00 93.12 202 GLU A N 1
ATOM 1683 C CA . GLU A 1 202 ? 4.183 -4.659 14.858 1.00 93.12 202 GLU A CA 1
ATOM 1684 C C . GLU A 1 202 ? 5.036 -3.398 14.645 1.00 93.12 202 GLU A C 1
ATOM 1686 O O . GLU A 1 202 ? 4.897 -2.408 15.361 1.00 93.12 202 GLU A O 1
ATOM 1691 N N . ARG A 1 203 ? 5.930 -3.414 13.651 1.00 94.62 203 ARG A N 1
ATOM 1692 C CA . ARG A 1 203 ? 6.827 -2.281 13.360 1.00 94.62 203 ARG A CA 1
ATOM 1693 C C . ARG A 1 203 ? 6.153 -1.153 12.586 1.00 94.62 203 ARG A C 1
ATOM 1695 O O . ARG A 1 203 ? 6.558 0.002 12.702 1.00 94.62 203 ARG A O 1
ATOM 1702 N N . ILE A 1 204 ? 5.151 -1.486 11.777 1.00 97.12 204 ILE A N 1
ATOM 1703 C CA . ILE A 1 204 ? 4.437 -0.550 10.907 1.00 97.12 204 ILE A CA 1
ATOM 1704 C C . ILE A 1 204 ? 2.945 -0.788 11.062 1.00 97.12 204 ILE A C 1
ATOM 1706 O O . ILE A 1 204 ? 2.463 -1.897 10.828 1.00 97.12 204 ILE A O 1
ATOM 1710 N N . VAL A 1 205 ? 2.219 0.265 11.426 1.00 97.31 205 VAL A N 1
ATOM 1711 C CA . VAL A 1 205 ? 0.773 0.212 11.647 1.00 97.31 205 VAL A CA 1
ATOM 1712 C C . VAL A 1 205 ? 0.090 1.433 11.047 1.00 97.31 205 VAL A C 1
ATOM 1714 O O . VAL A 1 205 ? 0.699 2.492 10.902 1.00 97.31 205 VAL A O 1
ATOM 1717 N N . PHE A 1 206 ? -1.187 1.303 10.730 1.00 96.00 206 PHE A N 1
ATOM 1718 C CA . PHE A 1 206 ? -2.071 2.405 10.356 1.00 96.00 206 PHE A CA 1
ATOM 1719 C C . PHE A 1 206 ? -3.425 2.236 11.046 1.00 96.00 206 PHE A C 1
ATOM 1721 O O . PHE A 1 206 ? -3.700 1.197 11.651 1.00 96.00 206 PHE A O 1
ATOM 1728 N N . PHE A 1 207 ? -4.255 3.272 10.976 1.00 94.75 207 PHE A N 1
ATOM 1729 C CA . PHE A 1 207 ? -5.562 3.299 11.625 1.00 94.75 207 PHE A CA 1
ATOM 1730 C C . PHE A 1 207 ? -6.664 3.330 10.569 1.00 94.75 207 PHE A C 1
ATOM 1732 O O . PHE A 1 207 ? -6.806 4.310 9.843 1.00 94.75 207 PHE A O 1
ATOM 1739 N N . PHE A 1 208 ? -7.427 2.252 10.441 1.00 94.25 208 PHE A N 1
ATOM 1740 C CA . PHE A 1 208 ? -8.560 2.201 9.530 1.00 94.25 208 PHE A CA 1
ATOM 1741 C C . PHE A 1 208 ? -9.787 2.855 10.166 1.00 94.25 208 PHE A C 1
ATOM 1743 O O . PHE A 1 208 ? -10.092 2.594 11.328 1.00 94.25 208 PHE A O 1
ATOM 1750 N N . LEU A 1 209 ? -10.475 3.702 9.405 1.00 90.44 209 LEU A N 1
ATOM 1751 C CA . LEU A 1 209 ? -11.680 4.398 9.832 1.00 90.44 209 LEU A CA 1
ATOM 1752 C C . LEU A 1 209 ? -12.828 4.093 8.850 1.00 90.44 209 LEU A C 1
ATOM 1754 O O . LEU A 1 209 ? -12.869 4.691 7.767 1.00 90.44 209 LEU A O 1
ATOM 1758 N N . PRO A 1 210 ? -13.739 3.162 9.202 1.00 86.88 210 PRO A N 1
ATOM 1759 C CA . PRO A 1 210 ? -14.924 2.852 8.404 1.00 86.88 210 PRO A CA 1
ATOM 1760 C C . PRO A 1 210 ? -15.884 4.044 8.376 1.00 86.88 210 PRO A C 1
ATOM 1762 O O . PRO A 1 210 ? -16.267 4.560 9.428 1.00 86.88 210 PRO A O 1
ATOM 1765 N N . LEU A 1 211 ? -16.296 4.494 7.189 1.00 82.12 211 LEU A N 1
ATOM 1766 C CA . LEU A 1 211 ? -17.138 5.694 7.067 1.00 82.12 211 LEU A CA 1
ATOM 1767 C C . LEU A 1 211 ? -18.541 5.509 7.660 1.00 82.12 211 LEU A C 1
ATOM 1769 O O . LEU A 1 211 ? -18.989 6.356 8.435 1.00 82.12 211 LEU A O 1
ATOM 1773 N N . ALA A 1 212 ? -19.194 4.382 7.355 1.00 74.62 212 ALA A N 1
ATOM 1774 C CA . ALA A 1 212 ? -20.560 4.090 7.796 1.00 74.62 212 ALA A CA 1
ATOM 1775 C C . ALA A 1 212 ? -20.696 4.088 9.329 1.00 74.62 212 ALA A C 1
ATOM 1777 O O . ALA A 1 212 ? -21.624 4.680 9.873 1.00 74.62 212 ALA A O 1
ATOM 1778 N N . GLU A 1 213 ? -19.736 3.480 10.029 1.00 72.25 213 GLU A N 1
ATOM 1779 C CA . GLU A 1 213 ? -19.731 3.379 11.497 1.00 72.25 213 GLU A CA 1
ATOM 1780 C C . GLU A 1 213 ? -19.414 4.711 12.186 1.00 72.25 213 GLU A C 1
ATOM 1782 O O . GLU A 1 213 ? -19.742 4.905 13.353 1.00 72.25 213 GLU A O 1
ATOM 1787 N N . ASN A 1 214 ? -18.796 5.650 11.466 1.00 64.94 214 ASN A N 1
ATOM 1788 C CA . ASN A 1 214 ? -18.413 6.954 11.997 1.00 64.94 214 ASN A CA 1
ATOM 1789 C C . ASN A 1 214 ? -19.377 8.081 11.584 1.00 64.94 214 ASN A C 1
ATOM 1791 O O . ASN A 1 214 ? -19.095 9.245 11.871 1.00 64.94 214 ASN A O 1
ATOM 1795 N N . GLY A 1 215 ? -20.497 7.762 10.919 1.00 59.03 215 GLY A N 1
ATOM 1796 C CA . GLY A 1 215 ? -21.480 8.752 10.462 1.00 59.03 215 GLY A CA 1
ATOM 1797 C C . GLY A 1 215 ? -20.906 9.763 9.463 1.00 59.03 215 GLY A C 1
ATOM 1798 O O . GLY A 1 215 ? -21.380 10.894 9.388 1.00 59.03 215 GLY A O 1
ATOM 1799 N N . LEU A 1 216 ? -19.847 9.385 8.741 1.00 60.88 216 LEU A N 1
ATOM 1800 C CA . LEU A 1 216 ? -19.147 10.257 7.802 1.00 60.88 216 LEU A CA 1
ATOM 1801 C C . LEU A 1 216 ? -19.685 10.016 6.391 1.00 60.88 216 LEU A C 1
ATOM 1803 O O . LEU A 1 216 ? -19.641 8.892 5.898 1.00 60.88 216 LEU A O 1
ATOM 1807 N N . SER A 1 217 ? -20.179 11.075 5.749 1.00 56.72 217 SER A N 1
ATOM 1808 C CA . SER A 1 217 ? -20.633 11.067 4.355 1.00 56.72 217 SER A CA 1
ATOM 1809 C C . SER A 1 217 ? -19.522 11.504 3.389 1.00 56.72 217 SER A C 1
ATOM 1811 O O . SER A 1 217 ? -18.464 11.997 3.804 1.00 56.72 217 SER A O 1
ATOM 1813 N N . ASP A 1 218 ? -19.794 11.384 2.086 1.00 55.22 218 ASP A N 1
ATOM 1814 C CA . ASP A 1 218 ? -18.971 11.882 0.971 1.00 55.22 218 ASP A CA 1
ATOM 1815 C C . ASP A 1 218 ? -18.491 13.339 1.136 1.00 55.22 218 ASP A C 1
ATOM 1817 O O . ASP A 1 218 ? -17.447 13.722 0.599 1.00 55.22 218 ASP A O 1
ATOM 1821 N N . GLU A 1 219 ? -19.191 14.159 1.929 1.00 56.06 219 GLU A N 1
ATOM 1822 C CA . GLU A 1 219 ? -18.787 15.533 2.248 1.00 56.06 219 GLU A CA 1
ATOM 1823 C C . GLU A 1 219 ? -17.410 15.608 2.916 1.00 56.06 219 GLU A C 1
ATOM 1825 O O . GLU A 1 219 ? -16.630 16.519 2.623 1.00 56.06 219 GLU A O 1
ATOM 1830 N N . LEU A 1 220 ? -17.059 14.642 3.776 1.00 56.41 220 LEU A N 1
ATOM 1831 C CA . LEU A 1 220 ? -15.735 14.612 4.397 1.00 56.41 220 LEU A CA 1
ATOM 1832 C C . LEU A 1 220 ? -14.648 14.354 3.346 1.00 56.41 220 LEU A C 1
ATOM 1834 O O . LEU A 1 220 ? -13.589 14.974 3.396 1.00 56.41 220 LEU A O 1
ATOM 1838 N N . TYR A 1 221 ? -14.907 13.481 2.373 1.00 55.50 221 TYR A N 1
ATOM 1839 C CA . TYR A 1 221 ? -13.977 13.196 1.281 1.00 55.50 221 TYR A CA 1
ATOM 1840 C C . TYR A 1 221 ? -13.759 14.414 0.376 1.00 55.50 221 TYR A C 1
ATOM 1842 O O . TYR A 1 221 ? -12.613 14.702 0.008 1.00 55.50 221 TYR A O 1
ATOM 1850 N N . ILE A 1 222 ? -14.826 15.164 0.075 1.00 54.47 222 ILE A N 1
ATOM 1851 C CA . ILE A 1 222 ? -14.753 16.438 -0.655 1.00 54.47 222 ILE A CA 1
ATOM 1852 C C . ILE A 1 222 ? -13.901 17.445 0.135 1.00 54.47 222 ILE A C 1
ATOM 1854 O O . ILE A 1 222 ? -12.940 17.996 -0.409 1.00 54.47 222 ILE A O 1
ATOM 1858 N N . LYS A 1 223 ? -14.176 17.611 1.438 1.00 59.06 223 LYS A N 1
ATOM 1859 C CA . LYS A 1 223 ? -13.429 18.508 2.342 1.00 59.06 223 LYS A CA 1
ATOM 1860 C C . LYS A 1 223 ? -11.976 18.063 2.590 1.00 59.06 223 LYS A C 1
ATOM 1862 O O . LYS A 1 223 ? -11.115 18.889 2.881 1.00 59.06 223 LYS A O 1
ATOM 1867 N N . MET A 1 224 ? -11.664 16.768 2.500 1.00 52.75 224 MET A N 1
ATOM 1868 C CA . MET A 1 224 ? -10.309 16.239 2.711 1.00 52.75 224 MET A CA 1
ATOM 1869 C C . MET A 1 224 ? -9.442 16.316 1.452 1.00 52.75 224 MET A C 1
ATOM 1871 O O . MET A 1 224 ? -8.253 16.617 1.557 1.00 52.75 224 MET A O 1
ATOM 1875 N N . ASN A 1 225 ? -10.011 16.094 0.264 1.00 49.19 225 ASN A N 1
ATOM 1876 C CA . ASN A 1 225 ? -9.268 16.180 -0.998 1.00 49.19 225 ASN A CA 1
ATOM 1877 C C . ASN A 1 225 ? -9.112 17.608 -1.534 1.00 49.19 225 ASN A C 1
ATOM 1879 O O . ASN A 1 225 ? -8.231 17.842 -2.369 1.00 49.19 225 ASN A O 1
ATOM 1883 N N . SER A 1 226 ? -9.889 18.574 -1.031 1.00 51.16 226 SER A N 1
ATOM 1884 C CA . SER A 1 226 ? -9.654 20.002 -1.284 1.00 51.16 226 SER A CA 1
ATOM 1885 C C . SER A 1 226 ? -8.339 20.502 -0.665 1.00 51.16 226 SER A C 1
ATOM 1887 O O . SER A 1 226 ? -7.700 21.371 -1.250 1.00 51.16 226 SER A O 1
ATOM 1889 N N . ARG A 1 227 ? -7.842 19.879 0.420 1.00 53.50 227 ARG A N 1
ATOM 1890 C CA . ARG A 1 227 ? -6.602 20.261 1.144 1.00 53.50 227 ARG A CA 1
ATOM 1891 C C . ARG A 1 227 ? -5.300 20.166 0.333 1.00 53.50 227 ARG A C 1
ATOM 1893 O O . ARG A 1 227 ? -4.254 20.610 0.795 1.00 53.50 227 ARG A O 1
ATOM 1900 N N . GLY A 1 228 ? -5.333 19.573 -0.863 1.00 46.72 228 GLY A N 1
ATOM 1901 C CA . GLY A 1 228 ? -4.217 19.615 -1.817 1.00 46.72 228 GLY A CA 1
ATOM 1902 C C . GLY A 1 228 ? -4.139 20.916 -2.628 1.00 46.72 228 GLY A C 1
ATOM 1903 O O . GLY A 1 228 ? -3.148 21.140 -3.325 1.00 46.72 228 GLY A O 1
ATOM 1904 N N . LYS A 1 229 ? -5.174 21.762 -2.564 1.00 54.59 229 LYS A N 1
ATOM 1905 C CA . LYS A 1 229 ? -5.177 23.127 -3.093 1.00 54.59 229 LYS A CA 1
ATOM 1906 C C . LYS A 1 229 ? -4.691 24.080 -1.995 1.00 54.59 229 LYS A C 1
ATOM 1908 O O . LYS A 1 229 ? -4.857 23.806 -0.810 1.00 54.59 229 LYS A O 1
ATOM 1913 N N . LYS A 1 230 ? -4.050 25.189 -2.381 1.00 62.50 230 LYS A N 1
ATOM 1914 C CA . LYS A 1 230 ? -3.779 26.272 -1.423 1.00 62.50 230 LYS A CA 1
ATOM 1915 C C . LYS A 1 230 ? -5.120 26.762 -0.881 1.00 62.50 230 LYS A C 1
ATOM 1917 O O . LYS A 1 230 ? -6.022 26.964 -1.692 1.00 62.50 230 LYS A O 1
ATOM 1922 N N . LEU A 1 231 ? -5.199 26.958 0.435 1.00 71.62 231 LEU A N 1
ATOM 1923 C CA . LEU A 1 231 ? -6.386 27.526 1.063 1.00 71.62 231 LEU A CA 1
ATOM 1924 C C . LEU A 1 231 ? -6.717 28.872 0.411 1.00 71.62 231 LEU A C 1
ATOM 1926 O O . LEU A 1 231 ? -5.820 29.682 0.140 1.00 71.62 231 LEU A O 1
ATOM 1930 N N . THR A 1 232 ? -7.992 29.100 0.126 1.00 81.12 232 THR A N 1
ATOM 1931 C CA . THR A 1 232 ? -8.465 30.396 -0.350 1.00 81.12 232 THR A CA 1
ATOM 1932 C C . THR A 1 232 ? -8.439 31.416 0.798 1.00 81.12 232 THR A C 1
ATOM 1934 O O . THR A 1 232 ? -8.412 31.045 1.975 1.00 81.12 232 THR A O 1
ATOM 1937 N N . PRO A 1 233 ? -8.464 32.729 0.506 1.00 84.19 233 PRO A N 1
ATOM 1938 C CA . PRO A 1 233 ? -8.617 33.746 1.547 1.00 84.19 233 PRO A CA 1
ATOM 1939 C C . PRO A 1 233 ? -9.875 33.558 2.408 1.00 84.19 233 PRO A C 1
ATOM 1941 O O . PRO A 1 233 ? -9.849 33.895 3.587 1.00 84.19 233 PRO A O 1
ATOM 1944 N N . PHE A 1 234 ? -10.951 33.005 1.836 1.00 87.56 234 PHE A N 1
ATOM 1945 C CA . PHE A 1 234 ? -12.165 32.663 2.576 1.00 87.56 234 PHE A CA 1
ATOM 1946 C C . PHE A 1 234 ? -11.930 31.499 3.538 1.00 87.56 234 PHE A C 1
ATOM 1948 O O . PHE A 1 234 ? -12.315 31.592 4.695 1.00 87.56 234 PHE A O 1
ATOM 1955 N N . GLU A 1 235 ? -11.256 30.434 3.100 1.00 84.06 235 GLU A N 1
ATOM 1956 C CA . GLU A 1 235 ? -10.944 29.292 3.967 1.00 84.06 235 GLU A CA 1
ATOM 1957 C C . GLU A 1 235 ? -10.002 29.688 5.118 1.00 84.06 235 GLU A C 1
ATOM 1959 O O . GLU A 1 235 ? -10.174 29.220 6.242 1.00 84.06 235 GLU A O 1
ATOM 1964 N N . HIS A 1 236 ? -9.049 30.595 4.869 1.00 82.81 236 HIS A N 1
ATOM 1965 C CA . HIS A 1 236 ? -8.232 31.201 5.926 1.00 82.81 236 HIS A CA 1
ATOM 1966 C C . HIS A 1 236 ? -9.075 32.021 6.910 1.00 82.81 236 HIS A C 1
ATOM 1968 O O . HIS A 1 236 ? -8.973 31.812 8.115 1.00 82.81 236 HIS A O 1
ATOM 1974 N N . PHE A 1 237 ? -9.936 32.905 6.400 1.00 88.69 237 PHE A N 1
ATOM 1975 C CA . PHE A 1 237 ? -10.850 33.697 7.222 1.00 88.69 237 PHE A CA 1
ATOM 1976 C C . PHE A 1 237 ? -11.769 32.812 8.070 1.00 88.69 237 PHE A C 1
ATOM 1978 O O . PHE A 1 237 ? -11.926 33.055 9.261 1.00 88.69 237 PHE A O 1
ATOM 1985 N N . LYS A 1 238 ? -12.356 31.768 7.477 1.00 86.31 238 LYS A N 1
ATOM 1986 C CA . LYS A 1 238 ? -13.265 30.858 8.172 1.00 86.31 238 LYS A CA 1
ATOM 1987 C C . LYS A 1 238 ? -12.549 30.114 9.299 1.00 86.31 238 LYS A C 1
ATOM 1989 O O . LYS A 1 238 ? -13.102 30.024 10.386 1.00 86.31 238 LYS A O 1
ATOM 1994 N N . ALA A 1 239 ? -11.320 29.649 9.070 1.00 84.25 239 ALA A N 1
ATOM 1995 C CA . ALA A 1 239 ? -10.519 29.003 10.107 1.00 84.25 239 ALA A CA 1
ATOM 1996 C C . ALA A 1 239 ? -10.214 29.951 11.283 1.00 84.25 239 ALA A C 1
ATOM 1998 O O . ALA A 1 239 ? -10.351 29.558 12.435 1.00 84.25 239 ALA A O 1
ATOM 1999 N N . GLU A 1 240 ? -9.859 31.210 11.004 1.00 84.88 240 GLU A N 1
ATOM 2000 C CA . GLU A 1 240 ? -9.663 32.228 12.050 1.00 84.88 240 GLU A CA 1
ATOM 2001 C C . GLU A 1 240 ? -10.972 32.566 12.780 1.00 84.88 240 GLU A C 1
ATOM 2003 O O . GLU A 1 240 ? -10.972 32.812 13.983 1.00 84.88 240 GLU A O 1
ATOM 2008 N N . PHE A 1 241 ? -12.100 32.557 12.066 1.00 85.44 241 PHE A N 1
ATOM 2009 C CA . PHE A 1 241 ? -13.422 32.799 12.638 1.00 85.44 241 PHE A CA 1
ATOM 2010 C C . PHE A 1 241 ? -13.893 31.631 13.521 1.00 85.44 241 PHE A C 1
ATOM 2012 O O . PHE A 1 241 ? -14.519 31.856 14.554 1.00 85.44 241 PHE A O 1
ATOM 2019 N N . GLU A 1 242 ? -13.572 30.392 13.139 1.00 83.50 242 GLU A N 1
ATOM 2020 C CA . GLU A 1 242 ? -13.850 29.168 13.903 1.00 83.50 242 GLU A CA 1
ATOM 2021 C C . GLU A 1 242 ? -13.153 29.151 15.274 1.00 83.50 242 GLU A C 1
ATOM 2023 O O . GLU A 1 242 ? -13.673 28.556 16.216 1.00 83.50 242 GLU A O 1
ATOM 2028 N N . ASP A 1 243 ? -12.023 29.847 15.418 1.00 83.06 243 ASP A N 1
ATOM 2029 C CA . ASP A 1 243 ? -11.311 29.978 16.694 1.00 83.06 243 ASP A CA 1
ATOM 2030 C C . ASP A 1 243 ? -11.986 30.966 17.676 1.00 83.06 243 ASP A C 1
ATOM 2032 O O . ASP A 1 243 ? -11.582 31.049 18.838 1.00 83.06 243 ASP A O 1
ATOM 2036 N N . LEU A 1 244 ? -13.018 31.712 17.250 1.00 85.81 244 LEU A N 1
ATOM 2037 C CA . LEU A 1 244 ? -13.706 32.712 18.084 1.00 85.81 244 LEU A CA 1
ATOM 2038 C C . LEU A 1 244 ? -14.825 32.139 18.965 1.00 85.81 244 LEU A C 1
ATOM 2040 O O . LEU A 1 244 ? -15.316 32.845 19.848 1.00 85.81 244 LEU A O 1
ATOM 2044 N N . TYR A 1 245 ? -15.239 30.892 18.746 1.00 85.81 245 TYR A N 1
ATOM 2045 C CA . TYR A 1 245 ? -16.312 30.247 19.503 1.00 85.81 245 TYR A CA 1
ATOM 2046 C C . TYR A 1 245 ? -15.907 28.864 20.023 1.00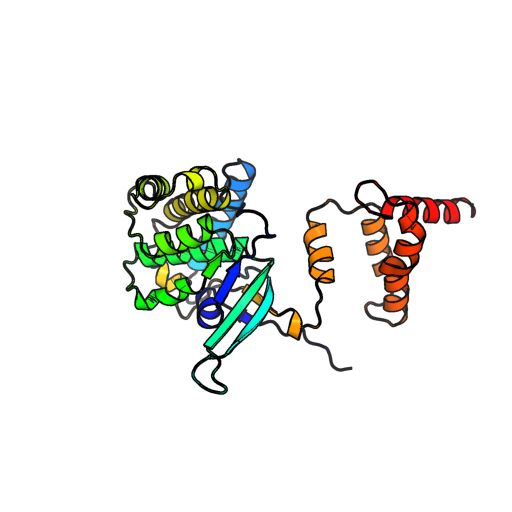 85.81 245 TYR A C 1
ATOM 2048 O O . TYR A 1 245 ? -14.967 28.233 19.541 1.00 85.81 245 TYR A O 1
ATOM 2056 N N . GLU A 1 246 ? -16.629 28.373 21.034 1.00 83.56 246 GLU A N 1
ATOM 2057 C CA . GLU A 1 246 ? -16.405 27.029 21.569 1.00 83.56 246 GLU A CA 1
ATOM 2058 C C . GLU A 1 246 ? -16.775 25.972 20.520 1.00 83.56 246 GLU A C 1
ATOM 2060 O O . GLU A 1 246 ? -17.885 25.976 19.972 1.00 83.56 246 GLU A O 1
ATOM 2065 N N . ARG A 1 247 ? -15.832 25.063 20.244 1.00 76.06 247 ARG A N 1
ATOM 2066 C CA . ARG A 1 247 ? -16.016 23.973 19.279 1.00 76.06 247 ARG A CA 1
ATOM 2067 C C . ARG A 1 247 ? -17.190 23.087 19.685 1.00 76.06 247 ARG A C 1
ATOM 2069 O O . ARG A 1 247 ? -17.345 22.762 20.856 1.00 76.06 247 ARG A O 1
ATOM 2076 N N . ASP A 1 248 ? -17.984 22.689 18.695 1.00 74.81 248 ASP A N 1
ATOM 2077 C CA . ASP A 1 248 ? -19.142 21.797 18.847 1.00 74.81 248 ASP A CA 1
ATOM 2078 C C . ASP A 1 248 ? -20.277 22.343 19.743 1.00 74.81 248 ASP A C 1
ATOM 2080 O O . ASP A 1 248 ? -21.175 21.599 20.139 1.00 74.81 248 ASP A O 1
ATOM 2084 N N . SER A 1 249 ? -20.286 23.648 20.035 1.00 82.06 249 SER A N 1
ATOM 2085 C CA . SER A 1 249 ? -21.440 24.328 20.638 1.00 82.06 249 SER A CA 1
ATOM 2086 C C . SER A 1 249 ? -22.605 24.470 19.643 1.00 82.06 249 SER A C 1
ATOM 2088 O O . SER A 1 249 ? -22.412 24.461 18.426 1.00 82.06 249 SER A O 1
ATOM 2090 N N . GLU A 1 250 ? -23.830 24.653 20.144 1.00 82.25 250 GLU A N 1
ATOM 2091 C CA . GLU A 1 250 ? -25.015 24.901 19.300 1.00 82.25 250 GLU A CA 1
ATOM 2092 C C . GLU A 1 250 ? -24.846 26.166 18.433 1.00 82.25 250 GLU A C 1
ATOM 2094 O O . GLU A 1 250 ? -25.231 26.200 17.261 1.00 82.25 250 GLU A O 1
ATOM 2099 N N . GLU A 1 251 ? -24.180 27.184 18.983 1.00 83.12 251 GLU A N 1
ATOM 2100 C CA . GLU A 1 251 ? -23.797 28.401 18.269 1.00 83.12 251 GLU A CA 1
ATOM 2101 C C . GLU A 1 251 ? -22.788 28.108 17.148 1.00 83.12 251 GLU A C 1
ATOM 2103 O O . GLU A 1 251 ? -23.008 28.518 16.007 1.00 83.12 251 GLU A O 1
ATOM 2108 N N . SER A 1 252 ? -21.738 27.327 17.432 1.00 85.12 252 SER A N 1
ATOM 2109 C CA . SER A 1 252 ? -20.755 26.885 16.434 1.00 85.12 252 SER A CA 1
ATOM 2110 C C . SER A 1 252 ? -21.409 26.122 15.281 1.00 85.12 252 SER A C 1
ATOM 2112 O O . SER A 1 252 ? -21.131 26.408 14.115 1.00 85.12 252 SER A O 1
ATOM 2114 N N . MET A 1 253 ? -22.311 25.184 15.583 1.00 77.88 253 MET A N 1
ATOM 2115 C CA . MET A 1 253 ? -23.038 24.415 14.568 1.00 77.88 253 MET A CA 1
ATOM 2116 C C . MET A 1 253 ? -23.898 25.325 13.687 1.00 77.88 253 MET A C 1
ATOM 2118 O O . MET A 1 253 ? -23.878 25.199 12.463 1.00 77.88 253 MET A O 1
ATOM 2122 N N . THR A 1 254 ? -24.601 26.280 14.301 1.00 83.88 254 THR A N 1
ATOM 2123 C CA . THR A 1 254 ? -25.453 27.244 13.592 1.00 83.88 254 THR A CA 1
ATOM 2124 C C . THR A 1 254 ? -24.633 28.141 12.666 1.00 83.88 254 THR A C 1
ATOM 2126 O O . THR A 1 254 ? -24.978 28.326 11.500 1.00 83.88 254 THR A O 1
ATOM 2129 N N . ILE A 1 255 ? -23.524 28.690 13.160 1.00 85.50 255 ILE A N 1
ATOM 2130 C CA . ILE A 1 255 ? -22.634 29.558 12.383 1.00 85.50 255 ILE A CA 1
ATOM 2131 C C . ILE A 1 255 ? -21.992 28.782 11.228 1.00 85.50 255 ILE A C 1
ATOM 2133 O O . ILE A 1 255 ? -21.977 29.264 10.096 1.00 85.50 255 ILE A O 1
ATOM 2137 N N . ASN A 1 256 ? -21.501 27.568 11.482 1.00 84.38 256 ASN A N 1
ATOM 2138 C CA . ASN A 1 256 ? -20.891 26.736 10.448 1.00 84.38 256 ASN A CA 1
ATOM 2139 C C . ASN A 1 256 ? -21.884 26.327 9.362 1.00 84.38 256 ASN A C 1
ATOM 2141 O O . ASN A 1 256 ? -21.524 26.341 8.186 1.00 84.38 256 ASN A O 1
ATOM 2145 N N . HIS A 1 257 ? -23.136 26.040 9.729 1.00 84.69 257 HIS A N 1
ATOM 2146 C CA . HIS A 1 257 ? -24.200 25.790 8.760 1.00 84.69 257 HIS A CA 1
ATOM 2147 C C . HIS A 1 257 ? -24.451 27.005 7.857 1.00 84.69 257 HIS A C 1
ATOM 2149 O O . HIS A 1 257 ? -24.604 26.851 6.645 1.00 84.69 257 HIS A O 1
ATOM 2155 N N . LYS A 1 258 ? -24.409 28.224 8.411 1.00 86.25 258 LYS A N 1
ATOM 2156 C CA . LYS A 1 258 ? -24.536 29.449 7.609 1.00 86.25 258 LYS A CA 1
ATOM 2157 C C . LYS A 1 258 ? -23.405 29.613 6.604 1.00 86.25 258 LYS A C 1
ATOM 2159 O O . LYS A 1 258 ? -23.673 29.938 5.453 1.00 86.25 258 LYS A O 1
ATOM 2164 N N . PHE A 1 259 ? -22.163 29.363 7.016 1.00 85.31 259 PHE A N 1
ATOM 2165 C CA . PHE A 1 259 ? -21.010 29.418 6.115 1.00 85.31 259 PHE A CA 1
ATOM 2166 C C . PHE A 1 259 ? -21.064 28.360 5.011 1.00 85.31 259 PHE A C 1
ATOM 2168 O O . PHE A 1 259 ? -20.831 28.690 3.851 1.00 85.31 259 PHE A O 1
ATOM 2175 N N . ASP A 1 260 ? -21.347 27.108 5.377 1.00 81.25 260 ASP A N 1
ATOM 2176 C CA . ASP A 1 260 ? -21.229 25.965 4.465 1.00 81.25 260 ASP A CA 1
ATOM 2177 C C . ASP A 1 260 ? -22.447 25.795 3.548 1.00 81.25 260 ASP A C 1
ATOM 2179 O O . ASP A 1 260 ? -22.303 25.229 2.467 1.00 81.25 260 ASP A O 1
ATOM 2183 N N . VAL A 1 261 ? -23.628 26.264 3.967 1.00 78.81 261 VAL A N 1
ATOM 2184 C CA . VAL A 1 261 ? -24.897 26.019 3.264 1.00 78.81 261 VAL A CA 1
ATOM 2185 C C . VAL A 1 261 ? -25.588 27.329 2.909 1.00 78.81 261 VAL A C 1
ATOM 2187 O O . VAL A 1 261 ? -25.602 27.708 1.743 1.00 78.81 261 VAL A O 1
ATOM 2190 N N . GLU A 1 262 ? -26.121 28.062 3.891 1.00 85.38 262 GLU A N 1
ATOM 2191 C CA . GLU A 1 262 ? -27.023 29.190 3.604 1.00 85.38 262 GLU A CA 1
ATOM 2192 C C . GLU A 1 262 ? -26.354 30.286 2.761 1.00 85.38 262 GLU A C 1
ATOM 2194 O O . GLU A 1 262 ? -26.911 30.758 1.770 1.00 85.38 262 GLU A O 1
ATOM 2199 N N . TRP A 1 263 ? -25.147 30.710 3.137 1.00 90.12 263 TRP A N 1
ATOM 2200 C CA . TRP A 1 263 ? -24.428 31.757 2.416 1.00 90.12 263 TRP A CA 1
ATOM 2201 C C . TRP A 1 263 ? -23.848 31.242 1.104 1.00 90.12 263 TRP A C 1
ATOM 2203 O O . TRP A 1 263 ? -23.902 31.959 0.105 1.00 90.12 263 TRP A O 1
ATOM 2213 N N . ALA A 1 264 ? -23.354 30.003 1.075 1.00 85.25 264 ALA A N 1
ATOM 2214 C CA . ALA A 1 264 ? -22.909 29.370 -0.162 1.00 85.25 264 ALA A CA 1
ATOM 2215 C C . ALA A 1 264 ? -24.041 29.344 -1.206 1.00 85.25 264 ALA A C 1
ATOM 2217 O O . ALA A 1 264 ? -23.828 29.768 -2.342 1.00 85.25 264 ALA A O 1
ATOM 2218 N N . ASP A 1 265 ? -25.258 28.972 -0.801 1.00 83.62 265 ASP A N 1
ATOM 2219 C CA . ASP A 1 265 ? -26.448 28.964 -1.658 1.00 83.62 265 ASP A CA 1
ATOM 2220 C C . ASP A 1 265 ? -26.812 30.368 -2.164 1.00 83.62 265 ASP A C 1
ATOM 2222 O O . ASP A 1 265 ? -27.069 30.551 -3.357 1.00 83.62 265 ASP A O 1
ATOM 2226 N N . ILE A 1 266 ? -26.776 31.386 -1.293 1.00 91.12 266 ILE A N 1
ATOM 2227 C CA . ILE A 1 266 ? -27.047 32.785 -1.675 1.00 91.12 266 ILE A CA 1
ATOM 2228 C C . ILE A 1 266 ? -26.070 33.266 -2.754 1.00 91.12 266 ILE A C 1
ATOM 2230 O O . ILE A 1 266 ? -26.472 33.923 -3.718 1.00 91.12 266 ILE A O 1
ATOM 2234 N N . PHE A 1 267 ? -24.782 32.953 -2.606 1.00 90.00 267 PHE A N 1
ATOM 2235 C CA . PHE A 1 267 ? -23.749 33.392 -3.543 1.00 90.00 267 PHE A CA 1
ATOM 2236 C C . PHE A 1 267 ? -23.603 32.471 -4.759 1.00 90.00 267 PHE A C 1
ATOM 2238 O O . PHE A 1 267 ? -22.878 32.816 -5.694 1.00 90.00 267 PHE A O 1
ATOM 2245 N N . PHE A 1 268 ? -24.304 31.336 -4.807 1.00 87.31 268 PHE A N 1
ATOM 2246 C CA . PHE A 1 268 ? -24.092 30.304 -5.822 1.00 87.31 268 PHE A CA 1
ATOM 2247 C C . PHE A 1 268 ? -24.337 30.793 -7.256 1.00 87.31 268 PHE A C 1
ATOM 2249 O O . PHE A 1 268 ? -23.644 30.376 -8.190 1.00 87.31 268 PHE A O 1
ATOM 2256 N N . SER A 1 269 ? -25.281 31.719 -7.462 1.00 90.81 269 SER A N 1
ATOM 2257 C CA . SER A 1 269 ? -25.518 32.339 -8.776 1.00 90.81 269 SER A CA 1
ATOM 2258 C C . SER A 1 269 ? -24.356 33.213 -9.263 1.00 90.81 269 SER A C 1
ATOM 2260 O O . SER A 1 269 ? -24.290 33.516 -10.451 1.00 90.81 269 SER A O 1
ATOM 2262 N N . TYR A 1 270 ? -23.448 33.597 -8.363 1.00 90.56 270 TYR A N 1
ATOM 2263 C CA . TYR A 1 270 ? -22.285 34.451 -8.615 1.00 90.56 270 TYR A CA 1
ATOM 2264 C C . TYR A 1 270 ? -20.948 33.701 -8.501 1.00 90.56 270 TYR A C 1
ATOM 2266 O O . TYR A 1 270 ? -19.891 34.325 -8.563 1.00 90.56 270 TYR A O 1
ATOM 2274 N N . ARG A 1 271 ? -20.980 32.373 -8.328 1.00 88.69 271 ARG A N 1
ATOM 2275 C CA . ARG A 1 271 ? -19.781 31.530 -8.203 1.00 88.69 271 ARG A CA 1
ATOM 2276 C C . ARG A 1 271 ? -18.819 31.695 -9.386 1.00 88.69 271 ARG A C 1
ATOM 2278 O O . ARG A 1 271 ? -19.232 32.010 -10.503 1.00 88.69 271 ARG A O 1
ATOM 2285 N N . ASP A 1 272 ? -17.539 31.436 -9.145 1.00 82.19 272 ASP A N 1
ATOM 2286 C CA . ASP A 1 272 ? -16.507 31.538 -10.174 1.00 82.19 272 ASP A CA 1
ATOM 2287 C C . ASP A 1 272 ? -16.438 30.306 -11.103 1.00 82.19 272 ASP A C 1
ATOM 2289 O O . ASP A 1 272 ? -17.235 29.370 -11.010 1.00 82.19 272 ASP A O 1
ATOM 2293 N N . ASN A 1 273 ? -15.475 30.311 -12.032 1.00 80.12 273 ASN A N 1
ATOM 2294 C CA . ASN A 1 273 ? -15.280 29.232 -13.009 1.00 80.12 273 ASN A CA 1
ATOM 2295 C C . ASN A 1 273 ? -14.945 27.869 -12.371 1.00 80.12 273 ASN A C 1
ATOM 2297 O O . ASN A 1 273 ? -15.115 26.846 -13.032 1.00 80.12 273 ASN A O 1
ATOM 2301 N N . ASP A 1 274 ? -14.488 27.845 -11.115 1.00 76.88 274 ASP A N 1
ATOM 2302 C CA . ASP A 1 274 ? -14.221 26.625 -10.346 1.00 76.88 274 ASP A CA 1
ATOM 2303 C C . ASP A 1 274 ? -15.442 26.195 -9.503 1.00 76.88 274 ASP A C 1
ATOM 2305 O O . ASP A 1 274 ? -15.348 25.265 -8.702 1.00 76.88 274 ASP A O 1
ATOM 2309 N N . ASN A 1 275 ? -16.598 26.842 -9.707 1.00 76.75 275 ASN A N 1
ATOM 2310 C CA . ASN A 1 275 ? -17.827 26.715 -8.920 1.00 76.75 275 ASN A CA 1
ATOM 2311 C C . ASN A 1 275 ? -17.664 27.080 -7.432 1.00 76.75 275 ASN A C 1
ATOM 2313 O O . ASN A 1 275 ? -18.421 26.582 -6.602 1.00 76.75 275 ASN A O 1
ATOM 2317 N N . LEU A 1 276 ? -16.714 27.958 -7.088 1.00 81.06 276 LEU A N 1
ATOM 2318 C CA . LEU A 1 276 ? -16.517 28.438 -5.717 1.00 81.06 276 LEU A CA 1
ATOM 2319 C C . LEU A 1 276 ? -17.204 29.788 -5.488 1.00 81.06 276 LEU A C 1
ATOM 2321 O O . LEU A 1 276 ? -17.210 30.657 -6.363 1.00 81.06 276 LEU A O 1
ATOM 2325 N N . THR A 1 277 ? -17.742 29.990 -4.286 1.00 88.38 277 THR A N 1
ATOM 2326 C CA . THR A 1 277 ? -18.398 31.242 -3.858 1.00 88.38 277 THR A CA 1
ATOM 2327 C C . THR A 1 277 ? -17.509 32.124 -2.980 1.00 88.38 277 THR A C 1
ATOM 2329 O O . THR A 1 277 ? -17.861 33.263 -2.681 1.00 88.38 277 THR A O 1
ATOM 2332 N N . ASP A 1 278 ? -16.326 31.631 -2.615 1.00 88.62 278 ASP A N 1
ATOM 2333 C CA . ASP A 1 278 ? -15.360 32.228 -1.690 1.00 88.62 278 ASP A CA 1
ATOM 2334 C C . ASP A 1 278 ? -15.067 33.708 -1.967 1.00 88.62 278 ASP A C 1
ATOM 2336 O O . ASP A 1 278 ? -15.072 34.542 -1.062 1.00 88.62 278 ASP A O 1
ATOM 2340 N N . LYS A 1 279 ? -14.816 34.064 -3.234 1.00 88.38 279 LYS A N 1
ATOM 2341 C CA . LYS A 1 279 ? -14.482 35.446 -3.619 1.00 88.38 279 LYS A CA 1
ATOM 2342 C C . LYS A 1 279 ? -15.658 36.393 -3.418 1.00 88.38 279 LYS A C 1
ATOM 2344 O O . LYS A 1 279 ? -15.454 37.522 -2.975 1.00 88.38 279 LYS A O 1
ATOM 2349 N N . GLU A 1 280 ? -16.863 35.945 -3.751 1.00 90.88 280 GLU A N 1
ATOM 2350 C CA . GLU A 1 280 ? -18.065 36.771 -3.651 1.00 90.88 280 GLU A CA 1
ATOM 2351 C C . GLU A 1 280 ? -18.490 36.948 -2.197 1.00 90.88 280 GLU A C 1
ATOM 2353 O O . GLU A 1 280 ? -18.803 38.069 -1.792 1.00 90.88 280 GLU A O 1
ATOM 2358 N N . PHE A 1 281 ? -18.357 35.894 -1.384 1.00 92.19 281 PHE A N 1
ATOM 2359 C CA . PHE A 1 281 ? -18.516 36.004 0.061 1.00 92.19 281 PHE A CA 1
ATOM 2360 C C . PHE A 1 281 ? -17.561 37.051 0.647 1.00 92.19 281 PHE A C 1
ATOM 2362 O O . PHE A 1 281 ? -18.001 37.985 1.315 1.00 92.19 281 PHE A O 1
ATOM 2369 N N . MET A 1 282 ? -16.256 36.948 0.362 1.00 92.19 282 MET A N 1
ATOM 2370 C CA . MET A 1 282 ? -15.265 37.874 0.923 1.00 92.19 282 MET A CA 1
ATOM 2371 C C . MET A 1 282 ? -15.504 39.316 0.468 1.00 92.19 282 MET A C 1
ATOM 2373 O O . MET A 1 282 ? -15.389 40.237 1.272 1.00 92.19 282 MET A O 1
ATOM 2377 N N . ARG A 1 283 ? -15.884 39.538 -0.798 1.00 89.88 283 ARG A N 1
ATOM 2378 C CA . ARG A 1 283 ? -16.260 40.873 -1.293 1.00 89.88 283 ARG A CA 1
ATOM 2379 C C . ARG A 1 283 ? -17.452 41.441 -0.540 1.00 89.88 283 ARG A C 1
ATOM 2381 O O . ARG A 1 283 ? -17.400 42.599 -0.138 1.00 89.88 283 ARG A O 1
ATOM 2388 N N . TYR A 1 284 ? -18.498 40.643 -0.346 1.00 90.19 284 TYR A N 1
ATOM 2389 C CA . TYR A 1 284 ? -19.681 41.070 0.389 1.00 90.19 284 TYR A CA 1
ATOM 2390 C C . TYR A 1 284 ? -19.354 41.370 1.856 1.00 90.19 284 TYR A C 1
ATOM 2392 O O . TYR A 1 284 ? -19.715 42.427 2.370 1.00 90.19 284 TYR A O 1
ATOM 2400 N N . PHE A 1 285 ? -18.587 40.497 2.506 1.00 89.12 285 PHE A N 1
ATOM 2401 C CA . PHE A 1 285 ? -18.129 40.691 3.877 1.00 89.12 285 PHE A CA 1
ATOM 2402 C C . PHE A 1 285 ? -17.298 41.974 4.032 1.00 89.12 285 PHE A C 1
ATOM 2404 O O . PHE A 1 285 ? -17.548 42.774 4.934 1.00 89.12 285 PHE A O 1
ATOM 2411 N N . PHE A 1 286 ? -16.344 42.233 3.133 1.00 86.75 286 PHE A N 1
ATOM 2412 C CA . PHE A 1 286 ? -15.580 43.481 3.162 1.00 86.75 286 PHE A CA 1
ATOM 2413 C C . PHE A 1 286 ? -16.428 44.696 2.800 1.00 86.75 286 PHE A C 1
ATOM 2415 O O . PHE A 1 286 ? -16.215 45.755 3.379 1.00 86.75 286 PHE A O 1
ATOM 2422 N N . TYR A 1 287 ? -17.397 44.575 1.892 1.00 89.06 287 TYR A N 1
ATOM 2423 C CA . TYR A 1 287 ? -18.324 45.661 1.574 1.00 89.06 287 TYR A CA 1
ATOM 2424 C C . TYR A 1 287 ? -19.122 46.089 2.811 1.00 89.06 287 TYR A C 1
ATOM 2426 O O . TYR A 1 287 ? -19.156 47.274 3.134 1.00 89.06 287 TYR A O 1
ATOM 2434 N N . LEU A 1 288 ? -19.678 45.127 3.554 1.00 87.19 288 LEU A N 1
ATOM 2435 C CA . LEU A 1 288 ? -20.403 45.412 4.792 1.00 87.19 288 LEU A CA 1
ATOM 2436 C C . LEU A 1 288 ? -19.509 46.090 5.830 1.00 87.19 288 LEU A C 1
ATOM 2438 O O . LEU A 1 288 ? -19.920 47.066 6.444 1.00 87.19 288 LEU A O 1
ATOM 2442 N N . ASN A 1 289 ? -18.275 45.610 5.992 1.00 77.25 289 ASN A N 1
ATOM 2443 C CA . ASN A 1 289 ? -17.366 46.141 7.005 1.00 77.25 289 ASN A CA 1
ATOM 2444 C C . ASN A 1 289 ? -16.693 47.465 6.603 1.00 77.25 289 ASN A C 1
ATOM 2446 O O . ASN A 1 289 ? -16.367 48.269 7.474 1.00 77.25 289 ASN A O 1
ATOM 2450 N N . SER A 1 290 ? -16.519 47.729 5.306 1.00 66.06 290 SER A N 1
ATOM 2451 C CA . SER A 1 290 ? -15.967 48.993 4.784 1.00 66.06 290 SER A CA 1
ATOM 2452 C C . SER A 1 290 ? -16.973 50.144 4.782 1.00 66.06 290 SER A C 1
ATOM 2454 O O . SER A 1 290 ? -16.559 51.295 4.706 1.00 66.06 290 SER A O 1
ATOM 2456 N N . ALA A 1 291 ? -18.270 49.856 4.925 1.00 52.53 291 ALA A N 1
ATOM 2457 C CA . ALA A 1 291 ? -19.319 50.857 5.117 1.00 52.53 291 ALA A CA 1
ATOM 2458 C C . ALA A 1 291 ? -19.475 51.325 6.584 1.00 52.53 291 ALA A C 1
ATOM 2460 O O . ALA A 1 291 ? -20.352 52.138 6.872 1.00 52.53 291 ALA A O 1
ATOM 2461 N N . THR A 1 292 ? -18.643 50.819 7.504 1.00 49.31 292 THR A N 1
ATOM 2462 C CA . THR A 1 292 ? -18.717 51.085 8.959 1.00 49.31 292 THR A CA 1
ATOM 2463 C C . THR A 1 292 ? -17.503 51.833 9.531 1.00 49.31 292 THR A C 1
ATOM 2465 O O . THR A 1 292 ? -17.296 51.828 10.745 1.00 49.31 292 THR A O 1
ATOM 2468 N N . LEU A 1 293 ? -16.724 52.510 8.681 1.00 38.28 293 LEU A N 1
ATOM 2469 C CA . LEU A 1 293 ? -15.712 53.514 9.053 1.00 38.28 293 LEU A CA 1
ATOM 2470 C C . LEU A 1 293 ? -16.088 54.872 8.452 1.00 38.28 293 LEU A C 1
ATOM 2472 O O . LEU A 1 293 ? -15.831 55.890 9.131 1.00 38.28 293 LEU A O 1
#